Protein AF-A0A8S2FPW3-F1 (afdb_monomer_lite)

Organism: NCBI:txid1234261

Sequence (278 aa):
MVDNDDELQLDDLFEAIKRNKDQEHEAFYVYEQYLDSLRANKSNEEKLKILEQILKLECIEKAKANGLEEDRRKINLKWTTLKECGMLKRKVGHITEAIQCLDKANKIDENGMLYYELGLCHLENGNIFSVKTCFEKTISMCNEIFHWKCLDQLISIYYLLGNFTKSIKYISIGLNRSSMYRVGLLCLNLILRKQPSMKYLIDDTFKDFNGELVVLEDSDVNQFEVDI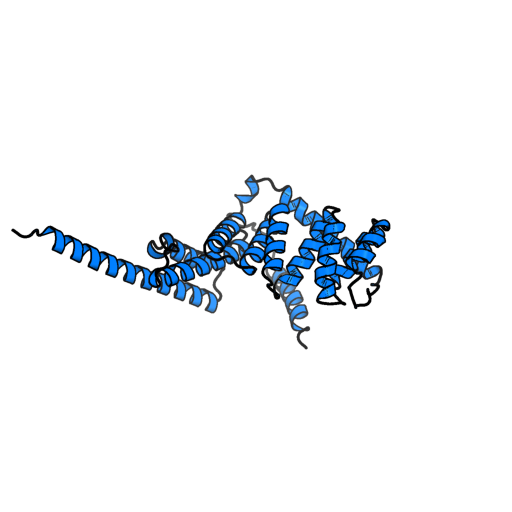EHFKQNIFKLQNLPQEQQAIVSNPPTAISTFQDFGQYILKKMKEYSGLIA

Structure (mmCIF, N/CA/C/O backbone):
data_AF-A0A8S2FPW3-F1
#
_entry.id   AF-A0A8S2FPW3-F1
#
loop_
_atom_site.group_PDB
_atom_site.id
_atom_site.type_symbol
_atom_site.label_atom_id
_atom_site.label_alt_id
_atom_site.label_comp_id
_atom_site.label_asym_id
_atom_site.label_entity_id
_atom_site.label_seq_id
_atom_site.pdbx_PDB_ins_code
_atom_site.Cartn_x
_atom_site.Cartn_y
_atom_site.Cartn_z
_atom_site.occupancy
_atom_site.B_iso_or_equiv
_atom_site.auth_seq_id
_atom_site.auth_comp_id
_atom_site.auth_asym_id
_atom_site.auth_atom_id
_atom_site.pdbx_PDB_model_num
ATOM 1 N N . MET A 1 1 ? -29.815 33.855 47.947 1.00 42.16 1 MET A N 1
ATOM 2 C CA . MET A 1 1 ? -30.090 32.792 46.967 1.00 42.16 1 MET A CA 1
ATOM 3 C C . MET A 1 1 ? -28.978 32.907 45.954 1.00 42.16 1 MET A C 1
ATOM 5 O O . MET A 1 1 ? -29.064 33.752 45.081 1.00 42.16 1 MET A O 1
ATOM 9 N N . VAL A 1 2 ? -27.860 32.247 46.245 1.00 45.03 2 VAL A N 1
ATOM 10 C CA . VAL A 1 2 ? -26.770 32.060 45.286 1.00 45.03 2 VAL A CA 1
ATOM 11 C C . VAL A 1 2 ? -27.092 30.725 44.635 1.00 45.03 2 VAL A C 1
ATOM 13 O O . VAL A 1 2 ? -27.484 29.794 45.340 1.00 45.03 2 VAL A O 1
ATOM 16 N N . ASP A 1 3 ? -27.101 30.730 43.316 1.00 44.34 3 ASP A N 1
ATOM 17 C CA . ASP A 1 3 ? -27.772 29.764 42.464 1.00 44.34 3 ASP A CA 1
ATOM 18 C C . ASP A 1 3 ? -27.270 28.325 42.662 1.00 44.34 3 ASP A C 1
ATOM 20 O O . ASP A 1 3 ? -26.075 28.051 42.641 1.00 44.34 3 ASP A O 1
ATOM 24 N N . ASN A 1 4 ? -28.221 27.397 42.811 1.00 51.03 4 ASN A N 1
ATOM 25 C CA . ASN A 1 4 ? -28.017 25.939 42.807 1.00 51.03 4 ASN A CA 1
ATOM 26 C C . ASN A 1 4 ? -27.572 25.399 41.427 1.00 51.03 4 ASN A C 1
ATOM 28 O O . ASN A 1 4 ? -27.393 24.192 41.271 1.00 51.03 4 ASN A O 1
ATOM 32 N N . ASP A 1 5 ? -27.431 26.266 40.422 1.00 53.41 5 ASP A N 1
ATOM 33 C CA . ASP A 1 5 ? -27.110 25.881 39.045 1.00 53.41 5 ASP A CA 1
ATOM 34 C C . ASP A 1 5 ? -25.623 25.528 38.853 1.00 53.41 5 ASP A C 1
ATOM 36 O O . ASP A 1 5 ? -25.305 24.723 37.978 1.00 53.41 5 ASP A O 1
ATOM 40 N N . ASP A 1 6 ? -24.715 26.052 39.686 1.00 54.81 6 ASP A N 1
ATOM 41 C CA . ASP A 1 6 ? -23.272 25.761 39.586 1.00 54.81 6 ASP A CA 1
ATOM 42 C C . ASP A 1 6 ? -22.898 24.380 40.168 1.00 54.81 6 ASP A C 1
ATOM 44 O O . ASP A 1 6 ? -21.961 23.734 39.697 1.00 54.81 6 ASP A O 1
ATOM 48 N N . GLU A 1 7 ? -23.641 23.890 41.168 1.00 55.34 7 GLU A N 1
ATOM 49 C CA . GLU A 1 7 ? -23.389 22.593 41.823 1.00 55.34 7 GLU A CA 1
ATOM 50 C C . GLU A 1 7 ? -23.883 21.418 40.954 1.00 55.34 7 GLU A C 1
ATOM 52 O O . GLU A 1 7 ? -23.185 20.416 40.799 1.00 55.34 7 GLU A O 1
ATOM 57 N N . LEU A 1 8 ? -25.027 21.594 40.275 1.00 54.72 8 LEU A N 1
ATOM 58 C CA . LEU A 1 8 ? -25.566 20.647 39.287 1.00 54.72 8 LEU A CA 1
ATOM 59 C C . LEU A 1 8 ? -24.639 20.463 38.072 1.00 54.72 8 LEU A C 1
ATOM 61 O O . LEU A 1 8 ? -24.492 19.349 37.572 1.00 54.72 8 LEU A O 1
ATOM 65 N N . GLN A 1 9 ? -23.966 21.526 37.620 1.00 66.69 9 GLN A N 1
ATOM 66 C CA . GLN A 1 9 ? -23.008 21.443 36.509 1.00 66.69 9 GLN A CA 1
ATOM 67 C C . GLN A 1 9 ? -21.717 20.703 36.882 1.00 66.69 9 GLN A C 1
ATOM 69 O O . GLN A 1 9 ? -21.083 20.093 36.016 1.00 66.69 9 GLN A O 1
ATOM 74 N N . LEU A 1 10 ? -21.312 20.748 38.154 1.00 72.25 10 LEU A N 1
ATOM 75 C CA . LEU A 1 10 ? -20.083 20.111 38.619 1.00 72.25 10 LEU A CA 1
ATOM 76 C C . LEU A 1 10 ? -20.248 18.591 38.759 1.00 72.25 10 LEU A C 1
ATOM 78 O O . LEU A 1 10 ? -19.362 17.847 38.336 1.00 72.25 10 LEU A O 1
ATOM 82 N N . ASP A 1 11 ? -21.384 18.127 39.282 1.00 77.81 11 ASP A N 1
ATOM 83 C CA . ASP A 1 11 ? -21.703 16.696 39.385 1.00 77.81 11 ASP A CA 1
ATOM 84 C C . ASP A 1 11 ? -21.839 16.039 38.003 1.00 77.81 11 ASP A C 1
ATOM 86 O O . ASP A 1 11 ? -21.271 14.969 37.759 1.00 77.81 11 ASP A O 1
ATOM 90 N N . ASP A 1 12 ? -22.498 16.721 37.061 1.00 79.00 12 ASP A N 1
ATOM 91 C CA . ASP A 1 12 ? -22.588 16.279 35.667 1.00 79.00 12 ASP A CA 1
ATOM 92 C C . ASP A 1 12 ? -21.202 16.194 35.005 1.00 79.00 12 ASP A C 1
ATOM 94 O O . ASP A 1 12 ? -20.912 15.252 34.256 1.00 79.00 12 ASP A O 1
ATOM 98 N N . LEU A 1 13 ? -20.307 17.142 35.311 1.00 75.88 13 LEU A N 1
ATOM 99 C CA . LEU A 1 13 ? -18.927 17.132 34.828 1.00 75.88 13 LEU A CA 1
ATOM 100 C C . LEU A 1 13 ? -18.113 15.980 35.440 1.00 75.88 13 LEU A C 1
ATOM 102 O O . LEU A 1 13 ? -17.373 15.306 34.718 1.00 75.88 13 LEU A O 1
ATOM 106 N N . PHE A 1 14 ? -18.249 15.717 36.742 1.00 78.00 14 PHE A N 1
ATOM 107 C CA . PHE A 1 14 ? -17.578 14.597 37.408 1.00 78.00 14 PHE A CA 1
ATOM 108 C C . PHE A 1 14 ? -18.028 13.245 36.849 1.00 78.00 14 PHE A C 1
ATOM 110 O O . PHE A 1 14 ? -17.185 12.393 36.544 1.00 78.00 14 PHE A O 1
ATOM 117 N N . GLU A 1 15 ? -19.333 13.057 36.657 1.00 82.00 15 GLU A N 1
ATOM 118 C CA . GLU A 1 15 ? -19.889 11.858 36.030 1.00 82.00 15 GLU A CA 1
ATOM 119 C C . GLU A 1 15 ? -19.413 11.707 34.579 1.00 82.00 15 GLU A C 1
ATOM 121 O O . GLU A 1 15 ? -19.034 10.609 34.164 1.00 82.00 15 GLU A O 1
ATOM 126 N N . ALA A 1 16 ? -19.334 12.798 33.811 1.00 76.50 16 ALA A N 1
ATOM 127 C CA . ALA A 1 16 ? -18.789 12.772 32.454 1.00 76.50 16 ALA A CA 1
ATOM 128 C C . ALA A 1 16 ? -17.303 12.365 32.422 1.00 76.50 16 ALA A C 1
ATOM 130 O O . ALA A 1 16 ? -16.911 11.527 31.605 1.00 76.50 16 ALA A O 1
ATOM 131 N N . ILE A 1 17 ? -16.476 12.900 33.329 1.00 77.12 17 ILE A N 1
ATOM 132 C CA . ILE A 1 17 ? -15.053 12.537 33.448 1.00 77.12 17 ILE A CA 1
ATOM 133 C C . ILE A 1 17 ? -14.901 11.058 33.816 1.00 77.12 17 ILE A C 1
ATOM 135 O O . ILE A 1 17 ? -14.069 10.355 33.236 1.00 77.12 17 ILE A O 1
ATOM 139 N N . LYS A 1 18 ? -15.703 10.571 34.767 1.00 81.06 18 LYS A N 1
ATOM 140 C CA . LYS A 1 18 ? -15.680 9.171 35.199 1.00 81.06 18 LYS A CA 1
ATOM 141 C C . LYS A 1 18 ? -16.080 8.229 34.064 1.00 81.06 18 LYS A C 1
ATOM 143 O O . LYS A 1 18 ? -15.318 7.318 33.751 1.00 81.06 18 LYS A O 1
ATOM 148 N N . ARG A 1 19 ? -17.190 8.512 33.372 1.00 79.12 19 ARG A N 1
ATOM 149 C CA . ARG A 1 19 ? -17.632 7.745 32.193 1.00 79.12 19 ARG A CA 1
ATOM 150 C C . ARG A 1 19 ? -16.564 7.694 31.106 1.00 79.12 19 ARG A C 1
ATOM 152 O O . ARG A 1 19 ? -16.330 6.634 30.537 1.00 79.12 19 ARG A O 1
ATOM 159 N N . ASN A 1 20 ? -15.888 8.811 30.843 1.00 75.94 20 ASN A N 1
ATOM 160 C CA . ASN A 1 20 ? -14.813 8.868 29.853 1.00 75.94 20 ASN A CA 1
ATOM 161 C C . ASN A 1 20 ? -13.639 7.944 30.232 1.00 75.94 20 ASN A C 1
ATOM 163 O O . ASN A 1 20 ? -13.150 7.187 29.395 1.00 75.94 20 ASN A O 1
ATOM 167 N N . LYS A 1 21 ? -13.232 7.940 31.509 1.00 76.44 21 LYS A N 1
ATOM 168 C CA . LYS A 1 21 ? -12.196 7.025 32.014 1.00 76.44 21 LYS A CA 1
ATOM 169 C C . LYS A 1 21 ? -12.626 5.562 31.940 1.00 76.44 21 LYS A C 1
ATOM 171 O O . LYS A 1 21 ? -11.812 4.726 31.558 1.00 76.44 21 LYS A O 1
ATOM 176 N N . ASP A 1 22 ? -13.871 5.245 32.274 1.00 82.19 22 ASP A N 1
ATOM 177 C CA . ASP A 1 22 ? -14.384 3.872 32.203 1.00 82.19 22 ASP A CA 1
ATOM 178 C C . ASP A 1 22 ? -14.397 3.362 30.750 1.00 82.19 22 ASP A C 1
ATOM 180 O O . ASP A 1 22 ? -13.919 2.259 30.475 1.00 82.19 22 ASP A O 1
ATOM 184 N N . GLN A 1 23 ? -14.823 4.203 29.799 1.00 78.75 23 GLN A N 1
ATOM 185 C CA . GLN A 1 23 ? -14.773 3.894 28.365 1.00 78.75 23 GLN A CA 1
ATOM 186 C C . GLN A 1 23 ? -13.336 3.700 27.845 1.00 78.75 23 GLN A C 1
ATOM 188 O O . GLN A 1 23 ? -13.108 2.886 26.950 1.00 78.75 23 GLN A O 1
ATOM 193 N N . GLU A 1 24 ? -12.345 4.425 28.374 1.00 79.56 24 GLU A N 1
ATOM 194 C CA . GLU A 1 24 ? -10.933 4.185 28.038 1.00 79.56 24 GLU A CA 1
ATOM 195 C C . GLU A 1 24 ? -10.455 2.814 28.521 1.00 79.56 24 GLU A C 1
ATOM 197 O O . GLU A 1 24 ? -9.840 2.075 27.751 1.00 79.56 24 GLU A O 1
ATOM 202 N N . HIS A 1 25 ? -10.748 2.455 29.775 1.00 82.75 25 HIS A N 1
ATOM 203 C CA . HIS A 1 25 ? -10.374 1.148 30.323 1.00 82.75 25 HIS A CA 1
ATOM 204 C C . HIS A 1 25 ? -11.019 0.011 29.528 1.00 82.75 25 HIS A C 1
ATOM 206 O O . HIS A 1 25 ? -10.351 -0.982 29.236 1.00 82.75 25 HIS A O 1
ATOM 212 N N . GLU A 1 26 ? -12.279 0.175 29.122 1.00 87.38 26 GLU A N 1
ATOM 213 C CA . GLU A 1 26 ? -12.962 -0.768 28.239 1.00 87.38 26 GLU A CA 1
ATOM 214 C C . GLU A 1 26 ? -12.234 -0.909 26.894 1.00 87.38 26 GLU A C 1
ATOM 216 O O . GLU A 1 26 ? -11.943 -2.028 26.469 1.00 87.38 26 GLU A O 1
ATOM 221 N N . ALA A 1 27 ? -11.862 0.201 26.248 1.00 84.31 27 ALA A N 1
ATOM 222 C CA . ALA A 1 27 ? -11.156 0.167 24.968 1.00 84.31 27 ALA A CA 1
ATOM 223 C C . ALA A 1 27 ? -9.813 -0.573 25.052 1.00 84.31 27 ALA A C 1
ATOM 225 O O . ALA A 1 27 ? -9.509 -1.403 24.190 1.00 84.31 27 ALA A O 1
ATOM 226 N N . PHE A 1 28 ? -9.026 -0.321 26.102 1.00 84.38 28 PHE A N 1
ATOM 227 C CA . PHE A 1 28 ? -7.770 -1.038 26.327 1.00 84.38 28 PHE A CA 1
ATOM 228 C C . PHE A 1 28 ? -7.996 -2.517 26.642 1.00 84.38 28 PHE A C 1
ATOM 230 O O . PHE A 1 28 ? -7.268 -3.363 26.128 1.00 84.38 28 PHE A O 1
ATOM 237 N N . TYR A 1 29 ? -9.022 -2.848 27.425 1.00 86.12 29 TYR A N 1
ATOM 238 C CA . TYR A 1 29 ? -9.354 -4.235 27.734 1.00 86.12 29 TYR A CA 1
ATOM 239 C C . TYR A 1 29 ? -9.735 -5.032 26.478 1.00 86.12 29 TYR A C 1
ATOM 241 O O . TYR A 1 29 ? -9.228 -6.133 26.266 1.00 86.12 29 TYR A O 1
ATOM 249 N N . VAL A 1 30 ? -10.570 -4.467 25.600 1.00 88.44 30 VAL A N 1
ATOM 250 C CA . VAL A 1 30 ? -10.922 -5.104 24.318 1.00 88.44 30 VAL A CA 1
ATOM 251 C C . VAL A 1 30 ? -9.694 -5.202 23.400 1.00 88.44 30 VAL A C 1
ATOM 253 O O . VAL A 1 30 ? -9.523 -6.201 22.700 1.00 88.44 30 VAL A O 1
ATOM 256 N N . TYR A 1 31 ? -8.784 -4.224 23.432 1.00 85.81 31 TYR A N 1
ATOM 257 C CA . TYR A 1 31 ? -7.521 -4.315 22.695 1.00 85.81 31 TYR A CA 1
ATOM 258 C C . TYR A 1 31 ? -6.598 -5.429 23.217 1.00 85.81 31 TYR A C 1
ATOM 260 O O . TYR A 1 31 ? -6.005 -6.151 22.417 1.00 85.81 31 TYR A O 1
ATOM 268 N N . GLU A 1 32 ? -6.520 -5.653 24.529 1.00 86.88 32 GLU A N 1
ATOM 269 C CA . GLU A 1 32 ? -5.789 -6.802 25.085 1.00 86.88 32 GLU A CA 1
ATOM 270 C C . GLU A 1 32 ? -6.386 -8.137 24.614 1.00 86.88 32 GLU A C 1
ATOM 272 O O . GLU A 1 32 ? -5.642 -9.039 24.228 1.00 86.88 32 GLU A O 1
ATOM 277 N N . GLN A 1 33 ? -7.717 -8.244 24.506 1.00 90.44 33 GLN A N 1
ATOM 278 C CA . GLN A 1 33 ? -8.350 -9.425 23.899 1.00 90.44 33 GLN A CA 1
ATOM 279 C C . GLN A 1 33 ? -7.936 -9.621 22.433 1.00 90.44 33 GLN A C 1
ATOM 281 O O . GLN A 1 33 ? -7.775 -10.759 21.977 1.00 90.44 33 GLN A O 1
ATOM 286 N N . TYR A 1 34 ? -7.737 -8.532 21.682 1.00 91.25 34 TYR A N 1
ATOM 287 C CA . TYR A 1 34 ? -7.182 -8.607 20.332 1.00 91.25 34 TYR A CA 1
ATOM 288 C C . TYR A 1 34 ? -5.747 -9.152 20.360 1.00 91.25 34 TYR A C 1
ATOM 290 O O . TYR A 1 34 ? -5.438 -10.074 19.603 1.00 91.25 34 TYR A O 1
ATOM 298 N N . LEU A 1 35 ? -4.887 -8.680 21.265 1.00 88.12 35 LEU A N 1
ATOM 299 C CA . LEU A 1 35 ? -3.526 -9.211 21.406 1.00 88.12 35 LEU A CA 1
ATOM 300 C C . LEU A 1 35 ? -3.518 -10.698 21.787 1.00 88.12 35 LEU A C 1
ATOM 302 O O . LEU A 1 35 ? -2.756 -11.479 21.213 1.00 88.12 35 LEU A O 1
ATOM 306 N N . ASP A 1 36 ? -4.408 -11.127 22.678 1.00 91.19 36 ASP A N 1
ATOM 307 C CA . ASP A 1 36 ? -4.583 -12.542 23.013 1.00 91.19 36 ASP A CA 1
ATOM 308 C C . ASP A 1 36 ? -5.051 -13.366 21.814 1.00 91.19 36 ASP A C 1
ATOM 310 O O . ASP A 1 36 ? -4.579 -14.484 21.599 1.00 91.19 36 ASP A O 1
ATOM 314 N N . SER A 1 37 ? -5.921 -12.809 20.969 1.00 92.00 37 SER A N 1
ATOM 315 C CA . SER A 1 37 ? -6.343 -13.469 19.731 1.00 92.00 37 SER A CA 1
ATOM 316 C C . SER A 1 37 ? -5.198 -13.639 18.720 1.00 92.00 37 SER A C 1
ATOM 318 O O . SER A 1 37 ? -5.184 -14.621 17.971 1.00 92.00 37 SER A O 1
ATOM 320 N N . LEU A 1 38 ? -4.210 -12.731 18.716 1.00 88.06 38 LEU A N 1
ATOM 321 C CA . LEU A 1 38 ? -2.975 -12.882 17.941 1.00 88.06 38 LEU A CA 1
ATOM 322 C C . LEU A 1 38 ? -2.115 -14.018 18.502 1.00 88.06 38 LEU A C 1
ATOM 324 O O . LEU A 1 38 ? -1.705 -14.890 17.737 1.00 88.06 38 LEU A O 1
ATOM 328 N N . ARG A 1 39 ? -1.898 -14.047 19.826 1.00 93.31 39 ARG A N 1
ATOM 329 C CA . ARG A 1 39 ? -1.106 -15.083 20.522 1.00 93.31 39 ARG A CA 1
ATOM 330 C C . ARG A 1 39 ? -1.706 -16.478 20.351 1.00 93.31 39 ARG A C 1
ATOM 332 O O . ARG A 1 39 ? -0.983 -17.434 20.101 1.00 93.31 39 ARG A O 1
ATOM 339 N N . ALA A 1 40 ? -3.030 -16.578 20.427 1.00 93.50 40 ALA A N 1
ATOM 340 C CA . ALA A 1 40 ? -3.777 -17.814 20.216 1.00 93.50 40 ALA A CA 1
ATOM 341 C C . ALA A 1 40 ? -3.929 -18.193 18.729 1.00 93.50 40 ALA A C 1
ATOM 343 O O . ALA A 1 40 ? -4.575 -19.190 18.419 1.00 93.50 40 ALA A O 1
ATOM 344 N N . ASN A 1 41 ? -3.370 -17.394 17.811 1.00 92.31 41 ASN A N 1
ATOM 345 C CA . ASN A 1 41 ? -3.469 -17.572 16.366 1.00 92.31 41 ASN A CA 1
ATOM 346 C C . ASN A 1 41 ? -4.913 -17.800 15.870 1.00 92.31 41 ASN A C 1
ATOM 348 O O . ASN A 1 41 ? -5.166 -18.661 15.028 1.00 92.31 41 ASN A O 1
ATOM 352 N N . LYS A 1 42 ? -5.866 -17.020 16.398 1.00 94.00 42 LYS A N 1
ATOM 353 C CA . LYS A 1 42 ? -7.275 -17.083 15.981 1.00 94.00 42 LYS A CA 1
ATOM 354 C C . LYS A 1 42 ? -7.455 -16.716 14.506 1.00 94.00 42 LYS A C 1
ATOM 356 O O . LYS A 1 42 ? -6.562 -16.121 13.888 1.00 94.00 42 LYS A O 1
ATOM 361 N N . SER A 1 43 ? -8.623 -17.035 13.954 1.00 95.69 43 SER A N 1
ATOM 362 C CA . SER A 1 43 ? -8.972 -16.667 12.577 1.00 95.69 43 SER A CA 1
ATOM 363 C C . SER A 1 43 ? -8.940 -15.144 12.363 1.00 95.69 43 SER A C 1
ATOM 365 O O . SER A 1 43 ? -9.071 -14.359 13.310 1.00 95.69 43 SER A O 1
ATOM 367 N N . ASN A 1 44 ? -8.741 -14.706 11.115 1.00 93.00 44 ASN A N 1
ATOM 368 C CA . ASN A 1 44 ? -8.723 -13.276 10.788 1.00 93.00 44 ASN A CA 1
ATOM 369 C C . ASN A 1 44 ? -10.097 -12.636 11.033 1.00 93.00 44 ASN A C 1
ATOM 371 O O . ASN A 1 44 ? -10.170 -11.485 11.449 1.00 93.00 44 ASN A O 1
ATOM 375 N N . GLU A 1 45 ? -11.171 -13.395 10.839 1.00 94.25 45 GLU A N 1
ATOM 376 C CA . GLU A 1 45 ? -12.554 -12.987 11.055 1.00 94.25 45 GLU A CA 1
ATOM 377 C C . GLU A 1 45 ? -12.842 -12.733 12.541 1.00 94.25 45 GLU A C 1
ATOM 379 O O . GLU A 1 45 ? -13.480 -11.741 12.890 1.00 94.25 45 GLU A O 1
ATOM 384 N N . GLU A 1 46 ? -12.353 -13.592 13.440 1.00 94.19 46 GLU A N 1
ATOM 385 C CA . GLU A 1 46 ? -12.482 -13.374 14.888 1.00 94.19 46 GLU A CA 1
ATOM 386 C C . GLU A 1 46 ? -11.695 -12.148 15.349 1.00 94.19 46 GLU A C 1
ATOM 388 O O . GLU A 1 46 ? -12.222 -11.323 16.093 1.00 94.19 46 GLU A O 1
ATOM 393 N N . LYS A 1 47 ? -10.453 -12.001 14.875 1.00 95.38 47 LYS A N 1
ATOM 394 C CA . LYS A 1 47 ? -9.616 -10.821 15.140 1.00 95.38 47 LYS A CA 1
ATOM 395 C C . LYS A 1 47 ? -10.308 -9.538 14.682 1.00 95.38 47 LYS A C 1
ATOM 397 O O . LYS A 1 47 ? -10.340 -8.552 15.416 1.00 95.38 47 LYS A O 1
ATOM 402 N N . LEU A 1 48 ? -10.903 -9.571 13.489 1.00 96.50 48 LEU A N 1
ATOM 403 C CA . LEU A 1 48 ? -11.606 -8.437 12.904 1.00 96.50 48 LEU A CA 1
ATOM 404 C C . LEU A 1 48 ? -12.813 -8.011 13.746 1.00 96.50 48 LEU A C 1
ATOM 406 O O . LEU A 1 48 ? -12.978 -6.819 13.993 1.00 96.50 48 LEU A O 1
ATOM 410 N N . LYS A 1 49 ? -13.605 -8.964 14.256 1.00 96.38 49 LYS A N 1
ATOM 411 C CA . LYS A 1 49 ? -14.744 -8.666 15.144 1.00 96.38 49 LYS A CA 1
ATOM 412 C C . LYS A 1 49 ? -14.320 -7.889 16.392 1.00 96.38 49 LYS A C 1
ATOM 414 O O . LYS A 1 49 ? -15.013 -6.951 16.779 1.00 96.38 49 LYS A O 1
ATOM 419 N N . ILE A 1 50 ? -13.184 -8.251 16.995 1.00 95.75 50 ILE A N 1
ATOM 420 C CA . ILE A 1 50 ? -12.658 -7.560 18.182 1.00 95.75 50 ILE A CA 1
ATOM 421 C C . ILE A 1 50 ? -12.243 -6.126 17.821 1.00 95.75 50 ILE A C 1
ATOM 423 O O . ILE A 1 50 ? -12.634 -5.180 18.498 1.00 95.75 50 ILE A O 1
ATOM 427 N N . LEU A 1 51 ? -11.513 -5.931 16.717 1.00 95.62 51 LEU A N 1
ATOM 428 C CA . LEU A 1 51 ? -11.112 -4.588 16.273 1.00 95.62 51 LEU A CA 1
ATOM 429 C C . LEU A 1 51 ? -12.317 -3.700 15.926 1.00 95.62 51 LEU A C 1
ATOM 431 O O . LEU A 1 51 ? -12.337 -2.517 16.259 1.00 95.62 51 LEU A O 1
ATOM 435 N N . GLU A 1 52 ? -13.343 -4.256 15.282 1.00 95.62 52 GLU A N 1
ATOM 436 C CA . GLU A 1 52 ? -14.579 -3.530 14.975 1.00 95.62 52 GLU A CA 1
ATOM 437 C C . GLU A 1 52 ? -15.358 -3.137 16.235 1.00 95.62 52 GLU A C 1
ATOM 439 O O . GLU A 1 52 ? -16.008 -2.092 16.235 1.00 95.62 52 GLU A O 1
ATOM 444 N N . GLN A 1 53 ? -15.279 -3.927 17.311 1.00 95.62 53 GLN A N 1
ATOM 445 C CA . GLN A 1 53 ? -15.831 -3.547 18.611 1.00 95.62 53 GLN A CA 1
ATOM 446 C C . GLN A 1 53 ? -15.110 -2.318 19.175 1.00 95.62 53 GLN A C 1
ATOM 448 O O . GLN A 1 53 ? -15.779 -1.371 19.579 1.00 95.62 53 GLN A O 1
ATOM 453 N N . ILE A 1 54 ? -13.773 -2.283 19.126 1.00 92.69 54 ILE A N 1
ATOM 454 C CA . ILE A 1 54 ? -12.982 -1.129 19.593 1.00 92.69 54 ILE A CA 1
ATOM 455 C C . ILE A 1 54 ? -13.371 0.144 18.830 1.00 92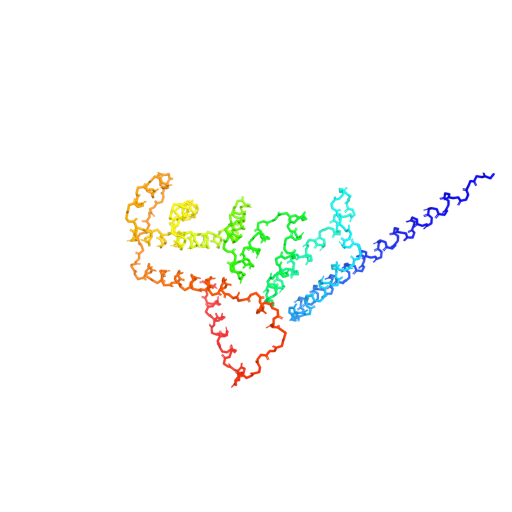.69 54 ILE A C 1
ATOM 457 O O . ILE A 1 54 ? -13.566 1.193 19.436 1.00 92.69 54 ILE A O 1
ATOM 461 N N . LEU A 1 55 ? -13.531 0.063 17.503 1.00 93.38 55 LEU A N 1
ATOM 462 C CA . LEU A 1 55 ? -13.896 1.222 16.673 1.00 93.38 55 LEU A CA 1
ATOM 463 C C . LEU A 1 55 ? -15.314 1.754 16.926 1.00 93.38 55 LEU A C 1
ATOM 465 O O . LEU A 1 55 ? -15.585 2.899 16.567 1.00 93.38 55 LEU A O 1
ATOM 469 N N . LYS A 1 56 ? -16.204 0.940 17.506 1.00 93.44 56 LYS A N 1
ATOM 470 C CA . LYS A 1 56 ? -17.578 1.325 17.869 1.00 93.44 56 LYS A CA 1
ATOM 471 C C . LYS A 1 56 ? -17.680 1.960 19.255 1.00 93.44 56 LYS A C 1
ATOM 473 O O . LYS A 1 56 ? -18.736 2.492 19.583 1.00 93.44 56 LYS A O 1
ATOM 478 N N . LEU A 1 57 ? -16.627 1.897 20.073 1.00 90.25 57 LEU A N 1
ATOM 479 C CA . LEU A 1 57 ? -16.621 2.559 21.373 1.00 90.25 57 LEU A CA 1
ATOM 480 C C . LEU A 1 57 ? -16.675 4.073 21.173 1.00 90.25 57 LEU A C 1
ATOM 482 O O . LEU A 1 57 ? -15.874 4.645 20.433 1.00 90.25 57 LEU A O 1
ATOM 486 N N . GLU A 1 58 ? -17.610 4.724 21.859 1.00 89.06 58 GLU A N 1
ATOM 487 C CA . GLU A 1 58 ? -17.902 6.151 21.699 1.00 89.06 58 GLU A CA 1
ATOM 488 C C . GLU A 1 58 ? -16.657 7.030 21.908 1.00 89.06 58 GLU A C 1
ATOM 490 O O . GLU A 1 58 ? -16.409 7.956 21.130 1.00 89.06 58 GLU A O 1
ATOM 495 N N . CYS A 1 59 ? -15.832 6.703 22.910 1.00 86.25 59 CYS A N 1
ATOM 496 C CA . CYS A 1 59 ? -14.582 7.407 23.198 1.00 86.25 59 CYS A CA 1
ATOM 497 C C . CYS A 1 59 ? -13.583 7.340 22.027 1.00 86.25 59 CYS A C 1
ATOM 499 O O . CYS A 1 59 ? -12.879 8.314 21.761 1.00 86.25 59 CYS A O 1
ATOM 501 N N . ILE A 1 60 ? -13.552 6.229 21.283 1.00 89.62 60 ILE A N 1
ATOM 502 C CA . ILE A 1 60 ? -12.683 6.019 20.118 1.00 89.62 60 ILE A CA 1
ATOM 503 C C . ILE A 1 60 ? -13.290 6.666 18.872 1.00 89.62 60 ILE A C 1
ATOM 505 O O . ILE A 1 60 ? -12.590 7.337 18.104 1.00 89.62 60 ILE A O 1
ATOM 509 N N . GLU A 1 61 ? -14.598 6.529 18.665 1.00 87.94 61 GLU A N 1
ATOM 510 C CA . GLU A 1 61 ? -15.296 7.139 17.535 1.00 87.94 61 GLU A CA 1
ATOM 511 C C . GLU A 1 61 ? -15.153 8.667 17.555 1.00 87.94 61 GLU A C 1
ATOM 513 O O . GLU A 1 61 ? -14.782 9.271 16.540 1.00 87.94 61 GLU A O 1
ATOM 518 N N . LYS A 1 62 ? -15.355 9.285 18.725 1.00 85.50 62 LYS A N 1
ATOM 519 C CA . LYS A 1 62 ? -15.296 10.741 18.909 1.00 85.50 62 LYS A CA 1
ATOM 520 C C . LYS A 1 62 ? -13.879 11.302 19.019 1.00 85.50 62 LYS A C 1
ATOM 522 O O . LYS A 1 62 ? -13.719 12.511 18.857 1.00 85.50 62 LYS A O 1
ATOM 527 N N . ALA A 1 63 ? -12.865 10.459 19.224 1.00 83.62 63 ALA A N 1
ATOM 528 C CA . ALA A 1 63 ? -11.475 10.898 19.305 1.00 83.62 63 ALA A CA 1
ATOM 529 C C . ALA A 1 63 ? -11.052 11.656 18.033 1.00 83.62 63 ALA A C 1
ATOM 531 O O . ALA A 1 63 ? -11.152 11.134 16.910 1.00 83.62 63 ALA A O 1
ATOM 532 N N . LYS A 1 64 ? -10.582 12.892 18.228 1.00 78.88 64 LYS A N 1
ATOM 533 C CA . LYS A 1 64 ? -10.127 13.831 17.193 1.00 78.88 64 LYS A CA 1
ATOM 534 C C . LYS A 1 64 ? -8.876 14.548 17.672 1.00 78.88 64 LYS A C 1
ATOM 536 O O . LYS A 1 64 ? -8.753 14.837 18.856 1.00 78.88 64 LYS A O 1
ATOM 541 N N . ALA A 1 65 ? -7.996 14.901 16.740 1.00 67.44 65 ALA A N 1
ATOM 542 C CA . ALA A 1 65 ? -6.836 15.730 17.041 1.00 67.44 65 ALA A CA 1
ATOM 543 C C . ALA A 1 65 ? -7.286 17.129 17.499 1.00 67.44 65 ALA A C 1
ATOM 545 O O . ALA A 1 65 ? -7.701 17.951 16.688 1.00 67.44 65 ALA A O 1
ATOM 546 N N . ASN A 1 66 ? -7.231 17.382 18.804 1.00 66.44 66 ASN A N 1
ATOM 547 C CA . ASN A 1 66 ? -7.545 18.672 19.432 1.00 66.44 66 ASN A CA 1
ATOM 548 C C . ASN A 1 66 ? -6.374 19.223 20.274 1.00 66.44 66 ASN A C 1
ATOM 550 O O . ASN A 1 66 ? -6.517 20.242 20.942 1.00 66.44 66 ASN A O 1
ATOM 554 N N . GLY A 1 67 ? -5.211 18.563 20.235 1.00 56.94 67 GLY A N 1
ATOM 555 C CA . GLY A 1 67 ? -3.987 18.984 20.921 1.00 56.94 67 GLY A CA 1
ATOM 556 C C . GLY A 1 67 ? -3.841 18.506 22.372 1.00 56.94 67 GLY A C 1
ATOM 557 O O . GLY A 1 67 ? -2.736 18.613 22.910 1.00 56.94 67 GLY A O 1
ATOM 558 N N . LEU A 1 68 ? -4.884 17.931 22.984 1.00 61.50 68 LEU A N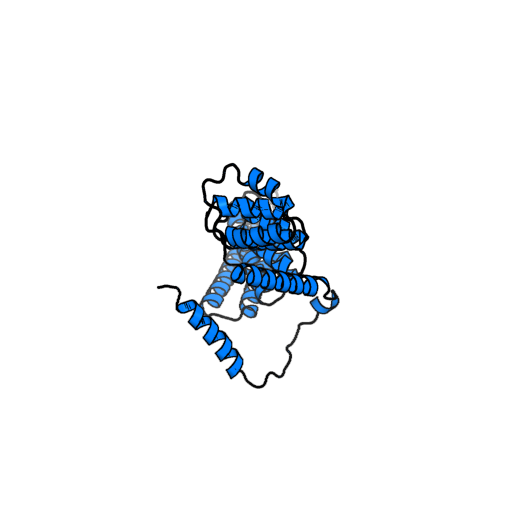 1
ATOM 559 C CA . LEU A 1 68 ? -4.860 17.424 24.363 1.00 61.50 68 LEU A CA 1
ATOM 560 C C . LEU A 1 68 ? -4.198 16.037 24.449 1.00 61.50 68 LEU A C 1
ATOM 562 O O . LEU A 1 68 ? -4.407 15.183 23.591 1.00 61.50 68 LEU A O 1
ATOM 566 N N . GLU A 1 69 ? -3.393 15.800 25.491 1.00 60.22 69 GLU A N 1
ATOM 567 C CA . GLU A 1 69 ? -2.628 14.550 25.672 1.00 60.22 69 GLU A CA 1
ATOM 568 C C . GLU A 1 69 ? -3.532 13.324 25.905 1.00 60.22 69 GLU A C 1
ATOM 570 O O . GLU A 1 69 ? -3.242 12.234 25.412 1.00 60.22 69 GLU A O 1
ATOM 575 N N . GLU A 1 70 ? -4.654 13.498 26.610 1.00 60.03 70 GLU A N 1
ATOM 576 C CA . GLU A 1 70 ? -5.643 12.433 26.847 1.00 60.03 70 GLU A CA 1
ATOM 577 C C . GLU A 1 70 ? -6.253 11.932 25.531 1.00 60.03 70 GLU A C 1
ATOM 579 O O . GLU A 1 70 ? -6.389 10.727 25.304 1.00 60.03 70 GLU A O 1
ATOM 584 N N . ASP A 1 71 ? -6.508 12.847 24.597 1.00 73.44 71 ASP A N 1
ATOM 585 C CA . ASP A 1 71 ? -7.012 12.500 23.275 1.00 73.44 71 ASP A CA 1
ATOM 586 C C . ASP A 1 71 ? -5.949 11.823 22.407 1.00 73.44 71 ASP A C 1
ATOM 588 O O . ASP A 1 71 ? -6.294 10.975 21.583 1.00 73.44 71 ASP A O 1
ATOM 592 N N . ARG A 1 72 ? -4.649 12.068 22.637 1.00 77.25 72 ARG A N 1
ATOM 593 C CA . ARG A 1 72 ? -3.577 11.378 21.893 1.00 77.25 72 ARG A CA 1
ATOM 594 C C . ARG A 1 72 ? -3.608 9.870 22.091 1.00 77.25 72 ARG A C 1
ATOM 596 O O . ARG A 1 72 ? -3.423 9.141 21.122 1.00 77.25 72 ARG A O 1
ATOM 603 N N . ARG A 1 73 ? -3.878 9.372 23.304 1.00 81.56 73 ARG A N 1
ATOM 604 C CA . ARG A 1 73 ? -3.951 7.917 23.551 1.00 81.56 73 ARG A CA 1
ATOM 605 C C . ARG A 1 73 ? -5.093 7.274 22.769 1.00 81.56 73 ARG A C 1
ATOM 607 O O . ARG A 1 73 ? -4.883 6.255 22.112 1.00 81.56 73 ARG A O 1
ATOM 614 N N . LYS A 1 74 ? -6.272 7.902 22.779 1.00 84.69 74 LYS A N 1
ATOM 615 C CA . LYS A 1 74 ? -7.447 7.443 22.021 1.00 84.69 74 LYS A CA 1
ATOM 616 C C . LYS A 1 74 ? -7.209 7.505 20.520 1.00 84.69 74 LYS A C 1
ATOM 618 O O . LYS A 1 74 ? -7.543 6.562 19.812 1.00 84.69 74 LYS A O 1
ATOM 623 N N . ILE A 1 75 ? -6.596 8.583 20.034 1.00 86.88 75 ILE A N 1
ATOM 624 C CA . ILE A 1 75 ? -6.237 8.750 18.621 1.00 86.88 75 ILE A CA 1
ATOM 625 C C . ILE A 1 75 ? -5.226 7.682 18.191 1.00 86.88 75 ILE A C 1
ATOM 627 O O . ILE A 1 75 ? -5.412 7.068 17.144 1.00 86.88 75 ILE A O 1
ATOM 631 N N . ASN A 1 76 ? -4.207 7.401 19.007 1.00 87.62 76 ASN A N 1
ATOM 632 C CA . ASN A 1 76 ? -3.210 6.368 18.720 1.00 87.62 76 ASN A CA 1
ATOM 633 C C . ASN A 1 76 ? -3.835 4.969 18.691 1.00 87.62 76 ASN A C 1
ATOM 635 O O . ASN A 1 76 ? -3.544 4.177 17.789 1.00 87.62 76 ASN A O 1
ATOM 639 N N . LEU A 1 77 ? -4.729 4.667 19.640 1.00 89.38 77 LEU A N 1
ATOM 640 C CA . LEU A 1 77 ? -5.469 3.406 19.647 1.00 89.38 77 LEU A CA 1
ATOM 641 C C . LEU A 1 77 ? -6.395 3.306 18.428 1.00 89.38 77 LEU A C 1
ATOM 643 O O . LEU A 1 77 ? -6.410 2.275 17.758 1.00 89.38 77 LEU A O 1
ATOM 647 N N . LYS A 1 78 ? -7.101 4.387 18.076 1.00 92.88 78 LYS A N 1
ATOM 648 C CA . LYS A 1 78 ? -7.944 4.476 16.876 1.00 92.88 78 LYS A CA 1
ATOM 649 C C . LYS A 1 78 ? -7.142 4.236 15.603 1.00 92.88 78 LYS A C 1
ATOM 651 O O . LYS A 1 78 ? -7.546 3.416 14.785 1.00 92.88 78 LYS A O 1
ATOM 656 N N . TRP A 1 79 ? -6.006 4.915 15.445 1.00 93.50 79 TRP A N 1
ATOM 657 C CA . TRP A 1 79 ? -5.111 4.754 14.299 1.00 93.50 79 TRP A CA 1
ATOM 658 C C . TRP A 1 79 ? -4.622 3.311 14.183 1.00 93.50 79 TRP A C 1
ATOM 660 O O . TRP A 1 79 ? -4.766 2.692 13.130 1.00 93.50 79 TRP A O 1
ATOM 670 N N . THR A 1 80 ? -4.128 2.744 15.289 1.00 92.19 80 THR A N 1
ATOM 671 C CA . THR A 1 80 ? -3.627 1.363 15.329 1.00 92.19 80 THR A CA 1
ATOM 672 C C . THR A 1 80 ? -4.733 0.382 14.959 1.00 92.19 80 THR A C 1
ATOM 674 O O . THR A 1 80 ? -4.540 -0.464 14.091 1.00 92.19 80 THR A O 1
ATOM 677 N N . THR A 1 81 ? -5.919 0.546 15.542 1.00 93.56 81 THR A N 1
ATOM 678 C CA . THR A 1 81 ? -7.083 -0.308 15.282 1.00 93.56 81 THR A CA 1
ATOM 679 C C . THR A 1 81 ? -7.541 -0.206 13.826 1.00 93.56 81 THR A C 1
ATOM 681 O O . THR A 1 81 ? -7.784 -1.230 13.195 1.00 93.56 81 THR A O 1
ATOM 684 N N . LEU A 1 82 ? -7.614 1.002 13.253 1.00 96.69 82 LEU A N 1
ATOM 685 C CA . LEU A 1 82 ? -7.971 1.213 11.844 1.00 96.69 82 LEU A CA 1
ATOM 686 C C . LEU A 1 82 ? -6.964 0.565 10.893 1.00 96.69 82 LEU A C 1
ATOM 688 O O . LEU A 1 82 ? -7.370 -0.099 9.939 1.00 96.69 82 LEU A O 1
ATOM 692 N N . LYS A 1 83 ? -5.667 0.726 11.166 1.00 96.44 83 LYS A N 1
ATOM 693 C CA . LYS A 1 83 ? -4.585 0.113 10.392 1.00 96.44 83 LYS A CA 1
ATOM 694 C C . LYS A 1 83 ? -4.691 -1.415 10.404 1.00 96.44 83 LYS A C 1
ATOM 696 O O . LYS A 1 83 ? -4.754 -2.026 9.340 1.00 96.44 83 LYS A O 1
ATOM 701 N N . GLU A 1 84 ? -4.759 -2.029 11.587 1.00 95.19 84 GLU A N 1
ATOM 702 C CA . GLU A 1 84 ? -4.865 -3.491 11.724 1.00 95.19 84 GLU A CA 1
ATOM 703 C C . GLU A 1 84 ? -6.162 -4.027 11.093 1.00 95.19 84 GLU A C 1
ATOM 705 O O . GLU A 1 84 ? -6.148 -5.036 10.387 1.00 95.19 84 GLU A O 1
ATOM 710 N N . CYS A 1 85 ? -7.276 -3.310 11.271 1.00 97.19 85 CYS A N 1
ATOM 711 C CA . CYS A 1 85 ? -8.567 -3.644 10.674 1.00 97.19 85 CYS A CA 1
ATOM 712 C C . CYS A 1 85 ? -8.495 -3.614 9.141 1.00 97.19 85 CYS A C 1
ATOM 714 O O . CYS A 1 85 ? -8.920 -4.566 8.489 1.00 97.19 85 CYS A O 1
ATOM 716 N N . GLY A 1 86 ? -7.883 -2.578 8.559 1.00 96.94 86 GLY A N 1
ATOM 717 C CA . GLY A 1 86 ? -7.669 -2.480 7.117 1.00 96.94 86 GLY A CA 1
ATOM 718 C C . GLY A 1 86 ? -6.818 -3.626 6.566 1.00 96.94 86 GLY A C 1
ATOM 719 O O . GLY A 1 86 ? -7.205 -4.278 5.597 1.00 96.94 86 GLY A O 1
ATOM 720 N N . MET A 1 87 ? -5.701 -3.941 7.226 1.00 94.12 87 MET A N 1
ATOM 721 C CA . MET A 1 87 ? -4.825 -5.049 6.826 1.00 94.12 87 MET A CA 1
ATOM 722 C C . MET A 1 87 ? -5.522 -6.416 6.921 1.00 94.12 87 MET A C 1
ATOM 724 O O . MET A 1 87 ? -5.349 -7.257 6.037 1.00 94.12 87 MET A O 1
ATOM 728 N N . LEU A 1 88 ? -6.320 -6.660 7.968 1.00 95.38 88 LEU A N 1
ATOM 729 C CA . LEU A 1 88 ? -7.089 -7.901 8.105 1.00 95.38 88 LEU A CA 1
ATOM 730 C C . LEU A 1 88 ? -8.221 -7.993 7.081 1.00 95.38 88 LEU A C 1
ATOM 732 O O . LEU A 1 88 ? -8.362 -9.043 6.458 1.00 95.38 88 LEU A O 1
ATOM 736 N N . LYS A 1 89 ? -8.969 -6.906 6.848 1.00 96.62 89 LYS A N 1
ATOM 737 C CA . LYS A 1 89 ? -10.021 -6.839 5.818 1.00 96.62 89 LYS A CA 1
ATOM 738 C C . LYS A 1 89 ? -9.471 -7.165 4.435 1.00 96.62 89 LYS A C 1
ATOM 740 O O . LYS A 1 89 ? -10.065 -7.969 3.724 1.00 96.62 89 LYS A O 1
ATOM 745 N N . ARG A 1 90 ? -8.293 -6.639 4.087 1.00 94.12 90 ARG A N 1
ATOM 746 C CA . ARG A 1 90 ? -7.602 -6.997 2.842 1.00 94.12 90 ARG A CA 1
ATOM 747 C C . ARG A 1 90 ? -7.301 -8.499 2.778 1.00 94.12 90 ARG A C 1
ATOM 749 O O . ARG A 1 90 ? -7.626 -9.143 1.788 1.00 94.12 90 ARG A O 1
ATOM 756 N N . LYS A 1 91 ? -6.745 -9.080 3.852 1.00 90.69 91 LYS A N 1
ATOM 757 C CA . LYS A 1 91 ? -6.418 -10.520 3.923 1.00 90.69 91 LYS A CA 1
ATOM 758 C C . LYS A 1 91 ? -7.633 -11.437 3.763 1.00 90.69 91 LYS A C 1
ATOM 760 O O . LYS A 1 91 ? -7.473 -12.524 3.220 1.00 90.69 91 LYS A O 1
ATOM 765 N N . VAL A 1 92 ? -8.811 -11.027 4.236 1.00 91.81 92 VAL A N 1
ATOM 766 C CA . VAL A 1 92 ? -10.067 -11.787 4.066 1.00 91.81 92 VAL A CA 1
ATOM 767 C C . VAL A 1 92 ? -10.818 -11.428 2.774 1.00 91.81 92 VAL A C 1
ATOM 769 O O . VAL A 1 92 ? -11.892 -11.960 2.525 1.00 91.81 92 VAL A O 1
ATOM 772 N N . GLY A 1 93 ? -10.265 -10.546 1.932 1.00 88.81 93 GLY A N 1
ATOM 773 C CA . GLY A 1 93 ? -10.821 -10.189 0.620 1.00 88.81 93 GLY A CA 1
ATOM 774 C C . GLY A 1 93 ? -11.819 -9.026 0.616 1.00 88.81 93 GLY A C 1
ATOM 775 O O . GLY A 1 93 ? -12.370 -8.697 -0.431 1.00 88.81 93 GLY A O 1
ATOM 776 N N . HIS A 1 94 ? -12.037 -8.350 1.745 1.00 93.44 94 HIS A N 1
ATOM 777 C CA . HIS A 1 94 ? -12.925 -7.188 1.856 1.00 93.44 94 HIS A CA 1
ATOM 778 C C . HIS A 1 94 ? -12.198 -5.902 1.420 1.00 93.44 94 HIS A C 1
ATOM 780 O O . HIS A 1 94 ? -11.946 -4.998 2.222 1.00 93.44 94 HIS A O 1
ATOM 786 N N . ILE A 1 95 ? -11.814 -5.826 0.142 1.00 90.00 95 ILE A N 1
ATOM 787 C CA . ILE A 1 95 ? -10.884 -4.804 -0.370 1.00 90.00 95 ILE A CA 1
ATOM 788 C C . ILE A 1 95 ? -11.427 -3.376 -0.218 1.00 90.00 95 ILE A C 1
ATOM 790 O O . ILE A 1 95 ? -10.707 -2.483 0.227 1.00 90.00 95 ILE A O 1
ATOM 794 N N . THR A 1 96 ? -12.702 -3.139 -0.532 1.00 92.12 96 THR A N 1
ATOM 795 C CA . THR A 1 96 ? -13.306 -1.799 -0.433 1.00 92.12 96 THR A CA 1
ATOM 796 C C . THR A 1 96 ? -13.325 -1.287 1.005 1.00 92.12 96 THR A C 1
ATOM 798 O O . THR A 1 96 ? -12.986 -0.132 1.264 1.00 92.12 96 THR A O 1
ATOM 801 N N . GLU A 1 97 ? -13.679 -2.147 1.959 1.00 95.06 97 GLU A N 1
ATOM 802 C CA . GLU A 1 97 ? -13.678 -1.792 3.377 1.00 95.06 97 GLU A CA 1
ATOM 803 C C . GLU A 1 97 ? -12.247 -1.620 3.912 1.00 95.06 97 GLU A C 1
ATOM 805 O O . GLU A 1 97 ? -11.999 -0.740 4.738 1.00 95.06 97 GLU A O 1
ATOM 810 N N . ALA A 1 98 ? -11.286 -2.405 3.409 1.00 96.50 98 ALA A N 1
ATOM 811 C CA . ALA A 1 98 ? -9.873 -2.244 3.735 1.00 96.50 98 ALA A CA 1
ATOM 812 C C . ALA A 1 98 ? -9.359 -0.850 3.349 1.00 96.50 98 ALA A C 1
ATOM 814 O O . ALA A 1 98 ? -8.752 -0.172 4.181 1.00 96.50 98 ALA A O 1
ATOM 815 N N . ILE A 1 99 ? -9.676 -0.387 2.131 1.00 95.31 99 ILE A N 1
ATOM 816 C CA . ILE A 1 99 ? -9.341 0.967 1.660 1.00 95.31 99 ILE A CA 1
ATOM 817 C C . ILE A 1 99 ? -9.934 2.019 2.602 1.00 95.31 99 ILE A C 1
ATOM 819 O O . ILE A 1 99 ? -9.215 2.903 3.058 1.00 95.31 99 ILE A O 1
ATOM 823 N N . GLN A 1 100 ? -11.213 1.894 2.972 1.00 96.44 100 GLN A N 1
ATOM 824 C CA . GLN A 1 100 ? -11.862 2.844 3.884 1.00 96.44 100 GLN A CA 1
ATOM 825 C C . GLN A 1 100 ? -11.181 2.911 5.258 1.00 96.44 100 GLN A C 1
ATOM 827 O O . GLN A 1 100 ? -11.024 4.000 5.816 1.00 96.44 100 GLN A O 1
ATOM 832 N N . CYS A 1 101 ? -10.793 1.766 5.824 1.00 97.19 101 CYS A N 1
ATOM 833 C CA . CYS A 1 101 ? -10.084 1.706 7.101 1.00 97.19 101 CYS A CA 1
ATOM 834 C C . CYS A 1 101 ? -8.699 2.359 7.012 1.00 97.19 101 CYS A C 1
ATOM 836 O O . CYS A 1 101 ? -8.367 3.200 7.850 1.00 97.19 101 CYS A O 1
ATOM 838 N N . LEU A 1 102 ? -7.919 2.022 5.983 1.00 96.88 102 LEU A N 1
ATOM 839 C CA . LEU A 1 102 ? -6.575 2.563 5.781 1.00 96.88 102 LEU A CA 1
ATOM 840 C C . LEU A 1 102 ? -6.596 4.067 5.463 1.00 96.88 102 LEU A C 1
ATOM 842 O O . LEU A 1 102 ? -5.776 4.807 5.999 1.00 96.88 102 LEU A O 1
ATOM 846 N N . ASP A 1 103 ? -7.567 4.551 4.684 1.00 95.69 103 ASP A N 1
ATOM 847 C CA . ASP A 1 103 ? -7.757 5.984 4.422 1.00 95.69 103 ASP A CA 1
ATOM 848 C C . ASP A 1 103 ? -8.103 6.758 5.697 1.00 95.69 103 ASP A C 1
ATOM 850 O O . ASP A 1 103 ? -7.603 7.861 5.922 1.00 95.69 103 ASP A O 1
ATOM 854 N N . LYS A 1 104 ? -8.957 6.193 6.563 1.00 94.62 104 LYS A N 1
ATOM 855 C CA . LYS A 1 104 ? -9.256 6.792 7.872 1.00 94.62 104 LYS A CA 1
ATOM 856 C C . LYS A 1 104 ? -8.012 6.839 8.761 1.00 94.62 104 LYS A C 1
ATOM 858 O O . LYS A 1 104 ? -7.829 7.840 9.447 1.00 94.62 104 LYS A O 1
ATOM 863 N N . ALA A 1 105 ? -7.168 5.803 8.740 1.00 94.94 105 ALA A N 1
ATOM 864 C CA . ALA A 1 105 ? -5.897 5.806 9.466 1.00 94.94 105 ALA A CA 1
ATOM 865 C C . ALA A 1 105 ? -4.945 6.884 8.919 1.00 94.94 105 ALA A C 1
ATOM 867 O O . ALA A 1 105 ? -4.423 7.680 9.692 1.00 94.94 105 ALA A O 1
ATOM 868 N N . ASN A 1 106 ? -4.805 6.989 7.595 1.00 92.88 106 ASN A N 1
ATOM 869 C CA . ASN A 1 106 ? -3.957 7.997 6.950 1.00 92.88 106 ASN A CA 1
ATOM 870 C C . ASN A 1 106 ? -4.400 9.439 7.240 1.00 92.88 106 ASN A C 1
ATOM 872 O O . ASN A 1 106 ? -3.564 10.326 7.344 1.00 92.88 106 ASN A O 1
ATOM 876 N N . LYS A 1 107 ? -5.707 9.691 7.400 1.00 91.81 107 LYS A N 1
ATOM 877 C CA . LYS A 1 107 ? -6.223 11.011 7.812 1.00 91.81 107 LYS A CA 1
ATOM 878 C C . LYS A 1 107 ? -5.859 11.389 9.248 1.00 91.81 107 LYS A C 1
ATOM 880 O O . LYS A 1 107 ? -5.946 12.564 9.591 1.00 91.81 107 LYS A O 1
ATOM 885 N N . ILE A 1 108 ? -5.548 10.405 10.091 1.00 89.81 108 ILE A N 1
ATOM 886 C CA . ILE A 1 108 ? -5.096 10.636 11.465 1.00 89.81 108 ILE A CA 1
ATOM 887 C C . ILE A 1 108 ? -3.591 10.901 11.469 1.00 89.81 108 ILE A C 1
ATOM 889 O O . ILE A 1 108 ? -3.158 11.900 12.032 1.00 89.81 108 ILE A O 1
ATOM 893 N N . ASP A 1 109 ? -2.822 10.010 10.846 1.00 88.25 109 ASP A N 1
ATOM 894 C CA . ASP A 1 109 ? -1.376 10.143 10.701 1.00 88.25 109 ASP A CA 1
ATOM 895 C C . ASP A 1 109 ? -0.936 9.476 9.395 1.00 88.25 109 ASP A C 1
ATOM 897 O O . ASP A 1 109 ? -1.151 8.273 9.190 1.00 88.25 109 ASP A O 1
ATOM 901 N N . GLU A 1 110 ? -0.359 10.277 8.500 1.00 89.75 110 GLU A N 1
ATOM 902 C CA . GLU A 1 110 ? 0.106 9.818 7.197 1.00 89.75 110 GLU A CA 1
ATOM 903 C C . GLU A 1 110 ? 1.390 9.000 7.347 1.00 89.75 110 GLU A C 1
ATOM 905 O O . GLU A 1 110 ? 2.369 9.443 7.945 1.00 89.75 110 GLU A O 1
ATOM 910 N N . ASN A 1 111 ? 1.430 7.810 6.742 1.00 88.56 111 ASN A N 1
ATOM 911 C CA . ASN A 1 111 ? 2.592 6.932 6.848 1.00 88.56 111 ASN A CA 1
ATOM 912 C C . ASN A 1 111 ? 2.890 6.208 5.529 1.00 88.56 111 ASN A C 1
ATOM 914 O O . ASN A 1 111 ? 1.990 5.691 4.866 1.00 88.56 111 ASN A O 1
ATOM 918 N N . GLY A 1 112 ? 4.174 6.088 5.170 1.00 89.75 112 GLY A N 1
ATOM 919 C CA . GLY A 1 112 ? 4.603 5.384 3.956 1.00 89.75 112 GLY A CA 1
ATOM 920 C C . GLY A 1 112 ? 4.146 3.920 3.900 1.00 89.75 112 GLY A C 1
ATOM 921 O O . GLY A 1 112 ? 3.845 3.419 2.816 1.00 89.75 112 GLY A O 1
ATOM 922 N N . MET A 1 113 ? 4.029 3.251 5.053 1.00 91.06 113 MET A N 1
ATOM 923 C CA . MET A 1 113 ? 3.484 1.893 5.153 1.00 91.06 113 MET A CA 1
ATOM 924 C C . MET A 1 113 ? 1.981 1.842 4.848 1.00 91.06 113 MET A C 1
ATOM 926 O O . MET A 1 113 ? 1.539 0.949 4.131 1.00 91.06 113 MET A O 1
ATOM 930 N N . LEU A 1 114 ? 1.201 2.819 5.320 1.00 93.12 114 LEU A N 1
ATOM 931 C CA . LEU A 1 114 ? -0.231 2.899 5.013 1.00 93.12 114 LEU A CA 1
ATOM 932 C C . LEU A 1 114 ? -0.462 3.143 3.521 1.00 93.12 114 LEU A C 1
ATOM 934 O O . LEU A 1 114 ? -1.318 2.501 2.918 1.00 93.12 114 LEU A O 1
ATOM 938 N N . TYR A 1 115 ? 0.338 4.016 2.902 1.00 95.12 115 TYR A N 1
ATOM 939 C CA . TYR A 1 115 ? 0.304 4.200 1.452 1.00 95.12 115 TYR A CA 1
ATOM 940 C C . TYR A 1 115 ? 0.683 2.927 0.691 1.00 95.12 115 TYR A C 1
ATOM 942 O O . TYR A 1 115 ? 0.064 2.636 -0.329 1.00 95.12 115 TYR A O 1
ATOM 950 N N . TYR A 1 116 ? 1.626 2.131 1.198 1.00 93.69 116 TYR A N 1
ATOM 951 C CA . TYR A 1 116 ? 1.972 0.849 0.589 1.00 93.69 116 TYR A CA 1
ATOM 952 C C . TYR A 1 116 ? 0.791 -0.128 0.636 1.00 93.69 116 TYR A C 1
ATOM 954 O O . TYR A 1 116 ? 0.408 -0.675 -0.398 1.00 93.69 116 TYR A O 1
ATOM 962 N N . GLU A 1 117 ? 0.161 -0.293 1.802 1.00 93.75 117 GLU A N 1
ATOM 963 C CA . GLU A 1 117 ? -1.008 -1.167 1.960 1.00 93.75 117 GLU A CA 1
ATOM 964 C C . GLU A 1 117 ? -2.212 -0.692 1.131 1.00 93.75 117 GLU A C 1
ATOM 966 O O . GLU A 1 117 ? -2.877 -1.508 0.490 1.00 93.75 117 GLU A O 1
ATOM 971 N N . LEU A 1 118 ? -2.456 0.623 1.051 1.00 95.06 118 LEU A N 1
ATOM 972 C CA . LEU A 1 118 ? -3.455 1.199 0.142 1.00 95.06 118 LEU A CA 1
ATOM 973 C C . LEU A 1 118 ? -3.128 0.904 -1.322 1.00 95.06 118 LEU A C 1
ATOM 975 O O . LEU A 1 118 ? -4.020 0.549 -2.089 1.00 95.06 118 LEU A O 1
ATOM 979 N N . GLY A 1 119 ? -1.859 1.018 -1.715 1.00 91.00 119 GLY A N 1
ATOM 980 C CA . GLY A 1 119 ? -1.408 0.689 -3.064 1.00 91.00 119 GLY A CA 1
ATOM 981 C C . GLY A 1 119 ? -1.684 -0.772 -3.415 1.00 91.00 119 GLY A C 1
ATOM 982 O O . GLY A 1 119 ? -2.173 -1.053 -4.506 1.00 91.00 119 GLY A O 1
ATOM 983 N N . LEU A 1 120 ? -1.468 -1.695 -2.476 1.00 88.88 120 LEU A N 1
ATOM 984 C CA . LEU A 1 120 ? -1.817 -3.104 -2.662 1.00 88.88 120 LEU A CA 1
ATOM 985 C C . LEU A 1 120 ? -3.332 -3.326 -2.751 1.00 88.88 120 LEU A C 1
ATOM 987 O O . LEU A 1 120 ? -3.780 -4.031 -3.652 1.00 88.88 120 LEU A O 1
ATOM 991 N N . CYS A 1 121 ? -4.129 -2.675 -1.898 1.00 89.69 121 CYS A N 1
ATOM 992 C CA . CYS A 1 121 ? -5.591 -2.741 -1.994 1.00 89.69 121 CYS A CA 1
ATOM 993 C C . CYS A 1 121 ? -6.092 -2.209 -3.345 1.00 89.69 121 CYS A C 1
ATOM 995 O O . CYS A 1 121 ? -6.954 -2.807 -3.979 1.00 89.69 121 CYS A O 1
ATOM 997 N N . HIS A 1 122 ? -5.547 -1.088 -3.823 1.00 85.62 122 HIS A N 1
ATOM 998 C CA . HIS A 1 122 ? -5.916 -0.529 -5.121 1.00 85.62 122 HIS A CA 1
ATOM 999 C C . HIS A 1 122 ? -5.489 -1.417 -6.286 1.00 85.62 122 HIS A C 1
ATOM 1001 O O . HIS A 1 122 ? -6.202 -1.460 -7.287 1.00 85.62 122 HIS A O 1
ATOM 1007 N N . LEU A 1 123 ? -4.372 -2.134 -6.156 1.00 82.19 123 LEU A N 1
ATOM 1008 C CA . LEU A 1 123 ? -3.927 -3.101 -7.151 1.00 82.19 123 LEU A CA 1
ATOM 1009 C C . LEU A 1 123 ? -4.905 -4.276 -7.221 1.00 82.19 123 LEU A C 1
ATOM 1011 O O . LEU A 1 123 ? -5.367 -4.608 -8.308 1.00 82.19 123 LEU A O 1
ATOM 1015 N N . GLU A 1 124 ? -5.281 -4.826 -6.066 1.00 84.56 124 GLU A N 1
ATOM 1016 C CA . GLU A 1 124 ? -6.296 -5.881 -5.929 1.00 84.56 124 GLU A CA 1
ATOM 1017 C C . GLU A 1 124 ? -7.686 -5.416 -6.396 1.00 84.56 124 GLU A C 1
ATOM 1019 O O . GLU A 1 124 ? -8.466 -6.213 -6.905 1.00 84.56 124 GLU A O 1
ATOM 1024 N N . ASN A 1 125 ? -7.975 -4.116 -6.314 1.00 81.19 125 ASN A N 1
ATOM 1025 C CA . ASN A 1 125 ? -9.197 -3.500 -6.836 1.00 81.19 125 ASN A CA 1
ATOM 1026 C C . ASN A 1 125 ? -9.082 -3.034 -8.308 1.00 81.19 125 ASN A C 1
ATOM 1028 O O . ASN A 1 125 ? -9.977 -2.354 -8.807 1.00 81.19 125 ASN A O 1
ATOM 1032 N N . GLY A 1 126 ? -7.966 -3.294 -8.999 1.00 79.56 126 GLY A N 1
ATOM 1033 C CA . GLY A 1 126 ? -7.747 -2.894 -10.399 1.00 79.56 126 GLY A CA 1
ATOM 1034 C C . GLY A 1 126 ? -7.579 -1.383 -10.654 1.00 79.56 126 GLY A C 1
ATOM 1035 O O . GLY A 1 126 ? -7.506 -0.947 -11.808 1.00 79.56 126 GLY A O 1
ATOM 1036 N N . ASN A 1 127 ? -7.481 -0.546 -9.616 1.00 81.38 127 ASN A N 1
ATOM 1037 C CA . ASN A 1 127 ? -7.353 0.908 -9.747 1.00 81.38 127 ASN A CA 1
ATOM 1038 C C . ASN A 1 127 ? -5.889 1.349 -9.916 1.00 81.38 127 ASN A C 1
ATOM 1040 O O . ASN A 1 127 ? -5.250 1.871 -9.002 1.00 81.38 127 ASN A O 1
ATOM 1044 N N . ILE A 1 128 ? -5.369 1.197 -11.134 1.00 77.69 128 ILE A N 1
ATOM 1045 C CA . ILE A 1 128 ? -3.971 1.502 -11.480 1.00 77.69 128 ILE A CA 1
ATOM 1046 C C . ILE A 1 128 ? -3.583 2.968 -11.261 1.00 77.69 128 ILE A C 1
ATOM 1048 O O . ILE A 1 128 ? -2.418 3.260 -10.981 1.00 77.69 128 ILE A O 1
ATOM 1052 N N . PHE A 1 129 ? -4.523 3.910 -11.366 1.00 80.69 129 PHE A N 1
ATOM 1053 C CA . PHE A 1 129 ? -4.216 5.311 -11.084 1.00 80.69 129 PHE A CA 1
ATOM 1054 C C . PHE A 1 129 ? -3.853 5.509 -9.609 1.00 80.69 129 PHE A C 1
ATOM 1056 O O . PHE A 1 129 ? -2.806 6.086 -9.307 1.00 80.69 129 PHE A O 1
ATOM 1063 N N . SER A 1 130 ? -4.675 4.974 -8.703 1.00 84.00 130 SER A N 1
ATOM 1064 C CA . SER A 1 130 ? -4.421 5.071 -7.267 1.00 84.00 130 SER A CA 1
ATOM 1065 C C . SER A 1 130 ? -3.188 4.278 -6.837 1.00 84.00 130 SER A C 1
ATOM 1067 O O . SER A 1 130 ? -2.422 4.780 -6.018 1.00 84.00 130 SER A O 1
ATOM 1069 N N . VAL A 1 131 ? -2.925 3.109 -7.442 1.00 84.81 131 VAL A N 1
ATOM 1070 C CA . VAL A 1 131 ? -1.700 2.322 -7.185 1.00 84.81 131 VAL A CA 1
ATOM 1071 C C . VAL A 1 131 ? -0.443 3.173 -7.359 1.00 84.81 131 VAL A C 1
ATOM 1073 O O . VAL A 1 131 ? 0.400 3.219 -6.464 1.00 84.81 131 VAL A O 1
ATOM 1076 N N . LYS A 1 132 ? -0.334 3.885 -8.491 1.00 85.75 132 LYS A N 1
ATOM 1077 C CA . LYS A 1 132 ? 0.833 4.730 -8.781 1.00 85.75 132 LYS A CA 1
ATOM 1078 C C . LYS A 1 132 ? 1.022 5.800 -7.714 1.00 85.75 132 LYS A C 1
ATOM 1080 O O . LYS A 1 132 ? 2.096 5.893 -7.136 1.00 85.75 132 LYS A O 1
ATOM 1085 N N . THR A 1 133 ? -0.036 6.555 -7.422 1.00 90.25 133 THR A N 1
ATOM 1086 C CA . THR A 1 133 ? -0.002 7.631 -6.422 1.00 90.25 133 THR A CA 1
ATOM 1087 C C . THR A 1 133 ? 0.431 7.111 -5.050 1.00 90.25 133 THR A C 1
ATOM 1089 O O . THR A 1 133 ? 1.270 7.721 -4.392 1.00 90.25 133 THR A O 1
ATOM 1092 N N . CYS A 1 134 ? -0.106 5.968 -4.625 1.00 91.69 134 CYS A N 1
ATOM 1093 C CA . CYS A 1 134 ? 0.236 5.332 -3.357 1.00 91.69 134 CYS A CA 1
ATOM 1094 C C . CYS A 1 134 ? 1.715 4.926 -3.286 1.00 91.69 134 CYS A C 1
ATOM 1096 O O . CYS A 1 134 ? 2.416 5.327 -2.360 1.00 91.69 134 CYS A O 1
ATOM 1098 N N . PHE A 1 135 ? 2.221 4.192 -4.279 1.00 89.62 135 PHE A N 1
ATOM 1099 C CA . PHE A 1 135 ? 3.617 3.744 -4.282 1.00 89.62 135 PHE A CA 1
ATOM 1100 C C . PHE A 1 135 ? 4.616 4.894 -4.449 1.00 89.62 135 PHE A C 1
ATOM 1102 O O . PHE A 1 135 ? 5.677 4.879 -3.825 1.00 89.62 135 PHE A O 1
ATOM 1109 N N . GLU A 1 136 ? 4.273 5.928 -5.222 1.00 91.75 136 GLU A N 1
ATOM 1110 C CA . GLU A 1 136 ? 5.074 7.154 -5.321 1.00 91.75 136 GLU A CA 1
ATOM 1111 C C . GLU A 1 136 ? 5.200 7.848 -3.958 1.00 91.75 136 GLU A C 1
ATOM 1113 O O . GLU A 1 136 ? 6.307 8.215 -3.553 1.00 91.75 136 GLU A O 1
ATOM 1118 N N . LYS A 1 137 ? 4.094 7.951 -3.206 1.00 92.62 137 LYS A N 1
ATOM 1119 C CA . LYS A 1 137 ? 4.107 8.488 -1.840 1.00 92.62 137 LYS A CA 1
ATOM 1120 C C . LYS A 1 137 ? 4.949 7.633 -0.894 1.00 92.62 137 LYS A C 1
ATOM 1122 O O . LYS A 1 137 ? 5.796 8.187 -0.194 1.00 92.62 137 LYS A O 1
ATOM 1127 N N . THR A 1 138 ? 4.808 6.305 -0.918 1.00 92.19 138 THR A N 1
ATOM 1128 C CA . THR A 1 138 ? 5.637 5.395 -0.103 1.00 92.19 138 THR A CA 1
ATOM 1129 C C . THR A 1 138 ? 7.132 5.610 -0.343 1.00 92.19 138 THR A C 1
ATOM 1131 O O . THR A 1 138 ? 7.896 5.689 0.620 1.00 92.19 138 THR A O 1
ATOM 1134 N N . ILE A 1 139 ? 7.551 5.750 -1.606 1.00 90.69 139 ILE A N 1
ATOM 1135 C CA . ILE A 1 139 ? 8.952 6.019 -1.958 1.00 90.69 139 ILE A CA 1
ATOM 1136 C C . ILE A 1 139 ? 9.390 7.399 -1.455 1.00 90.69 139 ILE A C 1
ATOM 1138 O O . ILE A 1 139 ? 10.476 7.510 -0.890 1.00 90.69 139 ILE A O 1
ATOM 1142 N N . SER A 1 140 ? 8.563 8.439 -1.621 1.00 90.25 140 SER A N 1
ATOM 1143 C CA . SER A 1 140 ? 8.908 9.799 -1.170 1.00 90.25 140 SER A CA 1
ATOM 1144 C C . SER A 1 140 ? 9.059 9.924 0.347 1.00 90.25 140 SER A C 1
ATOM 1146 O O . SER A 1 140 ? 9.834 10.749 0.817 1.00 90.25 140 SER A O 1
ATOM 1148 N N . MET A 1 141 ? 8.365 9.077 1.111 1.00 88.12 141 MET A N 1
ATOM 1149 C CA . MET A 1 141 ? 8.471 9.022 2.571 1.00 88.12 141 MET A CA 1
ATOM 1150 C C . MET A 1 141 ? 9.663 8.172 3.046 1.00 88.12 141 MET A C 1
ATOM 1152 O O . MET A 1 141 ? 9.765 7.878 4.233 1.00 88.12 141 MET A O 1
ATOM 1156 N N . CYS A 1 142 ? 10.554 7.765 2.131 1.00 74.62 142 CYS A N 1
ATOM 1157 C CA . CYS A 1 142 ? 11.796 7.038 2.411 1.00 74.62 142 CYS A CA 1
ATOM 1158 C C . CYS A 1 142 ? 11.606 5.767 3.254 1.00 74.62 142 CYS A C 1
ATOM 1160 O O . CYS A 1 142 ? 12.436 5.436 4.099 1.00 74.62 142 CYS A O 1
ATOM 1162 N N . ASN A 1 143 ? 10.519 5.025 3.029 1.00 72.69 143 ASN A N 1
ATOM 1163 C CA . ASN A 1 143 ? 10.335 3.748 3.705 1.00 72.69 143 ASN A CA 1
ATOM 1164 C C . ASN A 1 143 ? 11.176 2.654 3.023 1.00 72.69 143 ASN A C 1
ATOM 1166 O O . ASN A 1 143 ? 10.730 2.032 2.059 1.00 72.69 143 ASN A O 1
ATOM 1170 N N . GLU A 1 144 ? 12.389 2.421 3.531 1.00 76.00 144 GLU A N 1
ATOM 1171 C CA . GLU A 1 144 ? 13.375 1.488 2.955 1.00 76.00 144 GLU A CA 1
ATOM 1172 C C . GLU A 1 144 ? 12.848 0.054 2.783 1.00 76.00 144 GLU A C 1
ATOM 1174 O O . GLU A 1 144 ? 13.179 -0.620 1.809 1.00 76.00 144 GLU A O 1
ATOM 1179 N N . ILE A 1 145 ? 11.973 -0.405 3.685 1.00 78.12 145 ILE A N 1
ATOM 1180 C CA . ILE A 1 145 ? 11.427 -1.771 3.649 1.00 78.12 145 ILE A CA 1
ATOM 1181 C C . ILE A 1 145 ? 10.524 -1.965 2.424 1.00 78.12 145 ILE A C 1
ATOM 1183 O O . ILE A 1 145 ? 10.565 -3.009 1.768 1.00 78.12 145 ILE A O 1
ATOM 1187 N N . PHE A 1 146 ? 9.697 -0.967 2.108 1.00 82.31 146 PHE A N 1
ATOM 1188 C CA . PHE A 1 146 ? 8.735 -1.046 1.004 1.00 82.31 146 PHE A CA 1
ATOM 1189 C C . PHE A 1 146 ? 9.250 -0.424 -0.293 1.00 82.31 146 PHE A C 1
ATOM 1191 O O . PHE A 1 146 ? 8.659 -0.664 -1.346 1.00 82.31 146 PHE A O 1
ATOM 1198 N N . HIS A 1 147 ? 10.348 0.331 -0.233 1.00 84.12 147 HIS A N 1
ATOM 1199 C CA . HIS A 1 147 ? 10.941 1.047 -1.356 1.00 84.12 147 HIS A CA 1
ATOM 1200 C C . HIS A 1 147 ? 11.121 0.158 -2.593 1.00 84.12 147 HIS A C 1
ATOM 1202 O O . HIS A 1 147 ? 10.570 0.458 -3.650 1.00 84.12 147 HIS A O 1
ATOM 1208 N N . TRP A 1 148 ? 11.818 -0.971 -2.443 1.00 87.62 148 TRP A N 1
ATOM 1209 C CA . TRP A 1 148 ? 12.116 -1.888 -3.548 1.00 87.62 148 TRP A CA 1
ATOM 1210 C C . TRP A 1 148 ? 10.857 -2.495 -4.161 1.00 87.62 148 TRP A C 1
ATOM 1212 O O . TRP A 1 148 ? 10.687 -2.482 -5.376 1.00 87.62 148 TRP A O 1
ATOM 1222 N N . LYS A 1 149 ? 9.913 -2.924 -3.316 1.00 87.25 149 LYS A N 1
ATOM 1223 C CA . LYS A 1 149 ? 8.631 -3.470 -3.780 1.00 87.25 149 LYS A CA 1
ATOM 1224 C C . LYS A 1 149 ? 7.826 -2.425 -4.553 1.00 87.25 149 LYS A C 1
ATOM 1226 O O . LYS A 1 149 ? 7.206 -2.754 -5.556 1.00 87.25 149 LYS A O 1
ATOM 1231 N N . CYS A 1 150 ? 7.833 -1.171 -4.103 1.00 88.69 150 CYS A N 1
ATOM 1232 C CA . CYS A 1 150 ? 7.167 -0.074 -4.804 1.00 88.69 150 CYS A CA 1
ATOM 1233 C C . CYS A 1 150 ? 7.836 0.232 -6.148 1.00 88.69 150 CYS A C 1
ATOM 1235 O O . CYS A 1 150 ? 7.131 0.458 -7.130 1.00 88.69 150 CYS A O 1
ATOM 1237 N N . LEU A 1 151 ? 9.173 0.217 -6.208 1.00 89.88 151 LEU A N 1
ATOM 1238 C CA . LEU A 1 151 ? 9.917 0.409 -7.453 1.00 89.88 151 LEU A CA 1
ATOM 1239 C C . LEU A 1 151 ? 9.582 -0.675 -8.477 1.00 89.88 151 LEU A C 1
ATOM 1241 O O . LEU A 1 151 ? 9.198 -0.330 -9.592 1.00 89.88 151 LEU A O 1
ATOM 1245 N N . ASP A 1 152 ? 9.640 -1.951 -8.086 1.00 89.94 152 ASP A N 1
ATOM 1246 C CA . ASP A 1 152 ? 9.335 -3.079 -8.975 1.00 89.94 152 ASP A CA 1
ATOM 1247 C C . ASP A 1 152 ? 7.945 -2.923 -9.611 1.00 89.94 152 ASP A C 1
ATOM 1249 O O . ASP A 1 152 ? 7.770 -3.075 -10.825 1.00 89.94 152 ASP A O 1
ATOM 1253 N N . GLN A 1 153 ? 6.956 -2.553 -8.791 1.00 87.88 153 GLN A N 1
ATOM 1254 C CA . GLN A 1 153 ? 5.578 -2.347 -9.230 1.00 87.88 153 GLN A CA 1
ATOM 1255 C C . GLN A 1 153 ? 5.436 -1.126 -10.143 1.00 87.88 153 GLN A C 1
ATOM 1257 O O . GLN A 1 153 ? 4.820 -1.224 -11.202 1.00 87.88 153 GLN A O 1
ATOM 1262 N N . LEU A 1 154 ? 6.011 0.024 -9.777 1.00 89.38 154 LEU A N 1
ATOM 1263 C CA . LEU A 1 154 ? 5.927 1.241 -10.590 1.00 89.38 154 LEU A CA 1
ATOM 1264 C C . LEU A 1 154 ? 6.617 1.073 -11.944 1.00 89.38 154 LEU A C 1
ATOM 1266 O O . LEU A 1 154 ? 6.052 1.485 -12.955 1.00 89.38 154 LEU A O 1
ATOM 1270 N N . ILE A 1 155 ? 7.799 0.453 -11.977 1.00 91.88 155 ILE A N 1
ATOM 1271 C CA . ILE A 1 155 ? 8.536 0.156 -13.212 1.00 91.88 155 ILE A CA 1
ATOM 1272 C C . ILE A 1 155 ? 7.672 -0.715 -14.125 1.00 91.88 155 ILE A C 1
ATOM 1274 O O . ILE A 1 155 ? 7.402 -0.332 -15.262 1.00 91.88 155 ILE A O 1
ATOM 1278 N N . SER A 1 156 ? 7.144 -1.822 -13.598 1.00 86.06 156 SER A N 1
ATOM 1279 C CA . SER A 1 156 ? 6.294 -2.745 -14.359 1.00 86.06 156 SER A CA 1
ATOM 1280 C C . SER A 1 156 ? 5.016 -2.070 -14.871 1.00 86.06 156 SER A C 1
ATOM 1282 O O . SER A 1 156 ? 4.664 -2.205 -16.042 1.00 86.06 156 SER A O 1
ATOM 1284 N N . ILE A 1 157 ? 4.333 -1.281 -14.033 1.00 83.12 157 ILE A N 1
ATOM 1285 C CA . ILE A 1 157 ? 3.117 -0.550 -14.419 1.00 83.12 157 ILE A CA 1
ATOM 1286 C C . ILE A 1 157 ? 3.421 0.491 -15.501 1.00 83.12 157 ILE A C 1
ATOM 1288 O O . ILE A 1 157 ? 2.699 0.574 -16.494 1.00 83.12 157 ILE A O 1
ATOM 1292 N N . TYR A 1 158 ? 4.470 1.301 -15.340 1.00 86.81 158 TYR A N 1
ATOM 1293 C CA . TYR A 1 158 ? 4.806 2.330 -16.324 1.00 86.81 158 TYR A CA 1
ATOM 1294 C C . TYR A 1 158 ? 5.274 1.733 -17.649 1.00 86.81 158 TYR A C 1
ATOM 1296 O O . TYR A 1 158 ? 4.890 2.247 -18.700 1.00 86.81 158 TYR A O 1
ATOM 1304 N N . TYR A 1 159 ? 6.015 0.627 -17.605 1.00 86.00 159 TYR A N 1
ATOM 1305 C CA . TYR A 1 159 ? 6.357 -0.160 -18.781 1.00 86.00 159 TYR A CA 1
ATOM 1306 C C . TYR A 1 159 ? 5.108 -0.654 -19.524 1.00 86.00 159 TYR A C 1
ATOM 1308 O O . TYR A 1 159 ? 4.970 -0.413 -20.723 1.00 86.00 159 TYR A O 1
ATOM 1316 N N . LEU A 1 160 ? 4.159 -1.272 -18.812 1.00 83.75 160 LEU A N 1
ATOM 1317 C CA . LEU A 1 160 ? 2.916 -1.793 -19.392 1.00 83.75 160 LEU A CA 1
ATOM 1318 C C . LEU A 1 160 ? 2.021 -0.710 -19.998 1.00 83.75 160 LEU A C 1
ATOM 1320 O O . LEU A 1 160 ? 1.325 -0.959 -20.981 1.00 83.75 160 LEU A O 1
ATOM 1324 N N . LEU A 1 161 ? 2.048 0.495 -19.429 1.00 81.75 161 LEU A N 1
ATOM 1325 C CA . LEU A 1 161 ? 1.351 1.665 -19.964 1.00 81.75 161 LEU A CA 1
ATOM 1326 C C . LEU A 1 161 ? 2.088 2.317 -21.151 1.00 81.75 161 LEU A C 1
ATOM 1328 O O . LEU A 1 161 ? 1.617 3.328 -21.667 1.00 81.75 161 LEU A O 1
ATOM 1332 N N . GLY A 1 162 ? 3.255 1.800 -21.553 1.00 84.00 162 GLY A N 1
ATOM 1333 C CA . GLY A 1 162 ? 4.103 2.384 -22.596 1.00 84.00 162 GLY A CA 1
ATOM 1334 C C . GLY A 1 162 ? 4.802 3.684 -22.180 1.00 84.00 162 GLY A C 1
ATOM 1335 O O . GLY A 1 162 ? 5.406 4.360 -23.009 1.00 84.00 162 GLY A O 1
ATOM 1336 N N . ASN A 1 163 ? 4.749 4.060 -20.899 1.00 89.38 163 ASN A N 1
ATOM 1337 C CA . ASN A 1 163 ? 5.432 5.242 -20.380 1.00 89.38 163 ASN A CA 1
ATOM 1338 C C . ASN A 1 163 ? 6.871 4.892 -19.980 1.00 89.38 163 ASN A C 1
ATOM 1340 O O . ASN A 1 163 ? 7.236 4.862 -18.800 1.00 89.38 163 ASN A O 1
ATOM 1344 N N . PHE A 1 164 ? 7.701 4.624 -20.986 1.00 91.50 164 PHE A N 1
ATOM 1345 C CA . PHE A 1 164 ? 9.092 4.230 -20.772 1.00 91.50 164 PHE A CA 1
ATOM 1346 C C . PHE A 1 164 ? 9.926 5.331 -20.119 1.00 91.50 164 PHE A C 1
ATOM 1348 O O . PHE A 1 164 ? 10.807 5.016 -19.330 1.00 91.50 164 PHE A O 1
ATOM 1355 N N . THR A 1 165 ? 9.610 6.610 -20.342 1.00 93.44 165 THR A N 1
ATOM 1356 C CA . THR A 1 165 ? 10.295 7.729 -19.680 1.00 93.44 165 THR A CA 1
ATOM 1357 C C . THR A 1 165 ? 10.174 7.653 -18.161 1.00 93.44 165 THR A C 1
ATOM 1359 O O . THR A 1 165 ? 11.179 7.727 -17.454 1.00 93.44 165 THR A O 1
ATOM 1362 N N . LYS A 1 166 ? 8.957 7.457 -17.633 1.00 91.44 166 LYS A N 1
ATOM 1363 C CA . LYS A 1 166 ? 8.779 7.271 -16.189 1.00 91.44 166 LYS A CA 1
ATOM 1364 C C . LYS A 1 166 ? 9.383 5.956 -15.709 1.00 91.44 166 LYS A C 1
ATOM 1366 O O . LYS A 1 166 ? 9.997 5.949 -14.649 1.00 91.44 166 LYS A O 1
ATOM 1371 N N . SER A 1 167 ? 9.259 4.880 -16.487 1.00 92.75 167 SER A N 1
ATOM 1372 C CA . SER A 1 167 ? 9.888 3.598 -16.155 1.00 92.75 167 SER A CA 1
ATOM 1373 C C . SER A 1 167 ? 11.402 3.753 -15.964 1.00 92.75 167 SER A C 1
ATOM 1375 O O . SER A 1 167 ? 11.915 3.420 -14.902 1.00 92.75 167 SER A O 1
ATOM 1377 N N . ILE A 1 168 ? 12.103 4.358 -16.930 1.00 95.81 168 ILE A N 1
ATOM 1378 C CA . ILE A 1 168 ? 13.548 4.645 -16.880 1.00 95.81 168 ILE A CA 1
ATOM 1379 C C . ILE A 1 168 ? 13.905 5.502 -15.660 1.00 95.81 168 ILE A C 1
ATOM 1381 O O . ILE A 1 168 ? 14.873 5.202 -14.965 1.00 95.81 168 ILE A O 1
ATOM 1385 N N . LYS A 1 169 ? 13.091 6.515 -15.336 1.00 95.06 169 LYS A N 1
ATOM 1386 C CA . LYS A 1 169 ? 13.292 7.338 -14.136 1.00 95.06 169 LYS A CA 1
ATOM 1387 C C . LYS A 1 169 ? 13.234 6.522 -12.835 1.00 95.06 169 LYS A C 1
ATOM 1389 O O . LYS A 1 169 ? 14.036 6.758 -11.941 1.00 95.06 169 LYS A O 1
ATOM 1394 N N . TYR A 1 170 ? 12.298 5.583 -12.684 1.00 93.56 170 TYR A N 1
ATOM 1395 C CA . TYR A 1 170 ? 12.254 4.739 -11.477 1.00 93.56 170 TYR A CA 1
ATOM 1396 C C . TYR A 1 170 ? 13.365 3.686 -11.463 1.00 93.56 170 TYR A C 1
ATOM 1398 O O . TYR A 1 170 ? 13.912 3.399 -10.399 1.00 93.56 170 TYR A O 1
ATOM 1406 N N . ILE A 1 171 ? 13.759 3.174 -12.632 1.00 94.94 171 ILE A N 1
ATOM 1407 C CA . ILE A 1 171 ? 14.935 2.307 -12.766 1.00 94.94 171 ILE A CA 1
ATOM 1408 C C . ILE A 1 171 ? 16.188 3.038 -12.263 1.00 94.94 171 ILE A C 1
ATOM 1410 O O . ILE A 1 171 ? 16.956 2.454 -11.501 1.00 94.94 171 ILE A O 1
ATOM 1414 N N . SER A 1 172 ? 16.374 4.316 -12.618 1.00 94.62 172 SER A N 1
ATOM 1415 C CA . SER A 1 172 ? 17.541 5.082 -12.168 1.00 94.62 172 SER A CA 1
ATOM 1416 C C . SER A 1 172 ? 17.560 5.317 -10.660 1.00 94.62 172 SER A C 1
ATOM 1418 O O . SER A 1 172 ? 18.617 5.201 -10.045 1.00 94.62 172 SER A O 1
ATOM 1420 N N . ILE A 1 173 ? 16.399 5.540 -10.032 1.00 91.69 173 ILE A N 1
ATOM 1421 C CA . ILE A 1 173 ? 16.289 5.614 -8.566 1.00 91.69 173 ILE A CA 1
ATOM 1422 C C . ILE A 1 173 ? 16.786 4.314 -7.915 1.00 91.69 173 ILE A C 1
ATOM 1424 O O . ILE A 1 173 ? 17.561 4.372 -6.960 1.00 91.69 173 ILE A O 1
ATOM 1428 N N . GLY A 1 174 ? 16.364 3.155 -8.431 1.00 91.44 174 GLY A N 1
ATOM 1429 C CA . GLY A 1 174 ? 16.785 1.854 -7.910 1.00 91.44 174 GLY A CA 1
ATOM 1430 C C . GLY A 1 174 ? 18.273 1.573 -8.135 1.00 91.44 174 GLY A C 1
ATOM 1431 O O . GLY A 1 174 ? 18.971 1.187 -7.199 1.00 91.44 174 GLY A O 1
ATOM 1432 N N . LEU A 1 175 ? 18.780 1.830 -9.345 1.00 91.50 175 LEU A N 1
ATOM 1433 C CA . LEU A 1 175 ? 20.184 1.583 -9.695 1.00 91.50 175 LEU A CA 1
ATOM 1434 C C . LEU A 1 175 ? 21.160 2.486 -8.934 1.00 91.50 175 LEU A C 1
ATOM 1436 O O . LEU A 1 175 ? 22.198 2.011 -8.483 1.00 91.50 175 LEU A O 1
ATOM 1440 N N . ASN A 1 176 ? 20.803 3.752 -8.700 1.00 90.56 176 ASN A N 1
ATOM 1441 C CA . ASN A 1 176 ? 21.611 4.664 -7.883 1.00 90.56 176 ASN A CA 1
ATOM 1442 C C . ASN A 1 176 ? 21.748 4.202 -6.423 1.00 90.56 176 ASN A C 1
ATOM 1444 O O . ASN A 1 176 ? 22.689 4.600 -5.740 1.00 90.56 176 ASN A O 1
ATOM 1448 N N . ARG A 1 177 ? 20.819 3.370 -5.934 1.00 89.75 177 ARG A N 1
ATOM 1449 C CA . ARG A 1 177 ? 20.875 2.760 -4.597 1.00 89.75 177 ARG A CA 1
ATOM 1450 C C . ARG A 1 177 ? 21.542 1.384 -4.604 1.00 89.75 177 ARG A C 1
ATOM 1452 O O . ARG A 1 177 ? 22.193 1.021 -3.632 1.00 89.75 177 ARG A O 1
ATOM 1459 N N . SER A 1 178 ? 21.366 0.614 -5.675 1.00 89.19 178 SER A N 1
ATOM 1460 C CA . SER A 1 178 ? 21.971 -0.704 -5.862 1.00 89.19 178 SER A CA 1
ATOM 1461 C C . SER A 1 178 ? 22.284 -0.921 -7.337 1.00 89.19 178 SER A C 1
ATOM 1463 O O . SER A 1 178 ? 21.382 -1.147 -8.141 1.00 89.19 178 SER A O 1
ATOM 1465 N N . SER A 1 179 ? 23.570 -0.909 -7.695 1.00 87.00 179 SER A N 1
ATOM 1466 C CA . SER A 1 179 ? 24.022 -1.097 -9.082 1.00 87.00 179 SER A CA 1
ATOM 1467 C C . SER A 1 179 ? 23.599 -2.444 -9.683 1.00 87.00 179 SER A C 1
ATOM 1469 O O . SER A 1 179 ? 23.489 -2.567 -10.898 1.00 87.00 179 SER A O 1
ATOM 1471 N N . MET A 1 180 ? 23.297 -3.433 -8.835 1.00 86.75 180 MET A N 1
ATOM 1472 C CA . MET A 1 180 ? 22.820 -4.766 -9.216 1.00 86.75 180 MET A CA 1
ATOM 1473 C C . MET A 1 180 ? 21.292 -4.901 -9.122 1.00 86.75 180 MET A C 1
ATOM 1475 O O . MET A 1 180 ? 20.771 -6.006 -8.954 1.00 86.75 180 MET A O 1
ATOM 1479 N N . TYR A 1 181 ? 20.543 -3.795 -9.197 1.00 90.50 181 TYR A N 1
ATOM 1480 C CA . TYR A 1 181 ? 19.081 -3.816 -9.164 1.00 90.50 181 TYR A CA 1
ATOM 1481 C C . TYR A 1 181 ? 18.494 -4.509 -10.410 1.00 90.50 181 TYR A C 1
ATOM 1483 O O . TYR A 1 181 ? 18.199 -3.898 -11.440 1.00 90.50 181 TYR A O 1
ATOM 1491 N N . ARG A 1 182 ? 18.324 -5.830 -10.293 1.00 88.19 182 ARG A N 1
ATOM 1492 C CA . ARG A 1 182 ? 18.017 -6.756 -11.390 1.00 88.19 182 ARG A CA 1
ATOM 1493 C C . ARG A 1 182 ? 16.721 -6.433 -12.129 1.00 88.19 182 ARG A C 1
ATOM 1495 O O . ARG A 1 182 ? 16.728 -6.431 -13.354 1.00 88.19 182 ARG A O 1
ATOM 1502 N N . VAL A 1 183 ? 15.633 -6.124 -11.418 1.00 89.06 183 VAL A N 1
ATOM 1503 C CA . VAL A 1 183 ? 14.342 -5.763 -12.044 1.00 89.06 183 VAL A CA 1
ATOM 1504 C C . VAL A 1 183 ? 14.506 -4.541 -12.945 1.00 89.06 183 VAL A C 1
ATOM 1506 O O . VAL A 1 183 ? 14.006 -4.521 -14.071 1.00 89.06 183 VAL A O 1
ATOM 1509 N N . GLY A 1 184 ? 15.275 -3.552 -12.484 1.00 91.12 184 GLY A N 1
ATOM 1510 C CA . GLY A 1 184 ? 15.583 -2.366 -13.266 1.00 91.12 184 GLY A CA 1
ATOM 1511 C C . GLY A 1 184 ? 16.345 -2.685 -14.553 1.00 91.12 184 GLY A C 1
ATOM 1512 O O . GLY A 1 184 ? 15.945 -2.238 -15.626 1.00 91.12 184 GLY A O 1
ATOM 1513 N N . LEU A 1 185 ? 17.391 -3.509 -14.463 1.00 92.69 185 LEU A N 1
ATOM 1514 C CA . LEU A 1 185 ? 18.201 -3.931 -15.613 1.00 92.69 185 LEU A CA 1
ATOM 1515 C C . LEU A 1 185 ? 17.403 -4.773 -16.622 1.00 92.69 185 LEU A C 1
ATOM 1517 O O . LEU A 1 185 ? 17.504 -4.545 -17.830 1.00 92.69 185 LEU A O 1
ATOM 1521 N N . LEU A 1 186 ? 16.579 -5.713 -16.148 1.00 91.69 186 LEU A N 1
ATOM 1522 C CA . LEU A 1 186 ? 15.702 -6.525 -17.000 1.00 91.69 186 LEU A CA 1
ATOM 1523 C C . LEU A 1 186 ? 14.714 -5.637 -17.761 1.00 91.69 186 LEU A C 1
ATOM 1525 O O . LEU A 1 186 ? 14.593 -5.735 -18.983 1.00 91.69 186 LEU A O 1
ATOM 1529 N N . CYS A 1 187 ? 14.055 -4.713 -17.056 1.00 92.12 187 CYS A N 1
ATOM 1530 C CA . CYS A 1 187 ? 13.113 -3.794 -17.679 1.00 92.12 187 CYS A CA 1
ATOM 1531 C C . CYS A 1 187 ? 13.800 -2.840 -18.668 1.00 92.12 187 CYS A C 1
ATOM 1533 O O . CYS A 1 187 ? 13.226 -2.534 -19.712 1.00 92.12 187 CYS A O 1
ATOM 1535 N N . LEU A 1 188 ? 15.026 -2.391 -18.385 1.00 94.50 188 LEU A N 1
ATOM 1536 C CA . LEU A 1 188 ? 15.803 -1.550 -19.298 1.00 94.50 188 LEU A CA 1
ATOM 1537 C C . LEU A 1 188 ? 16.080 -2.269 -20.628 1.00 94.50 188 LEU A C 1
ATOM 1539 O O . LEU A 1 188 ? 15.873 -1.692 -21.696 1.00 94.50 188 LEU A O 1
ATOM 1543 N N . ASN A 1 189 ? 16.470 -3.548 -20.562 1.00 93.44 189 ASN A N 1
ATOM 1544 C CA . ASN A 1 189 ? 16.669 -4.395 -21.741 1.00 93.44 189 ASN A CA 1
ATOM 1545 C C . ASN A 1 189 ? 15.374 -4.552 -22.548 1.00 93.44 189 ASN A C 1
ATOM 1547 O O . ASN A 1 189 ? 15.382 -4.389 -23.768 1.00 93.44 189 ASN A O 1
ATOM 1551 N N . LEU A 1 190 ? 14.244 -4.794 -21.877 1.00 91.44 190 LEU A N 1
ATOM 1552 C CA . LEU A 1 190 ? 12.945 -4.869 -22.544 1.00 91.44 190 LEU A CA 1
ATOM 1553 C C . LEU A 1 190 ? 12.547 -3.559 -23.233 1.00 91.44 190 LEU A C 1
ATOM 1555 O O . LEU A 1 190 ? 12.026 -3.588 -24.350 1.00 91.44 190 LEU A O 1
ATOM 1559 N N . ILE A 1 191 ? 12.792 -2.413 -22.593 1.00 93.88 191 ILE A N 1
ATOM 1560 C CA . ILE A 1 191 ? 12.525 -1.095 -23.183 1.00 93.88 191 ILE A CA 1
ATOM 1561 C C . ILE A 1 191 ? 13.378 -0.895 -24.435 1.00 93.88 191 ILE A C 1
ATOM 1563 O O . ILE A 1 191 ? 12.843 -0.500 -25.465 1.00 93.88 191 ILE A O 1
ATOM 1567 N N . LEU A 1 192 ? 14.674 -1.209 -24.382 1.00 93.50 192 LEU A N 1
ATOM 1568 C CA . LEU A 1 192 ? 15.577 -1.067 -25.527 1.00 93.50 192 LEU A CA 1
ATOM 1569 C C . LEU A 1 192 ? 15.232 -2.016 -26.679 1.00 93.50 192 LEU A C 1
ATOM 1571 O O . LEU A 1 192 ? 15.321 -1.610 -27.834 1.00 93.50 192 LEU A O 1
ATOM 1575 N N . ARG A 1 193 ? 14.788 -3.246 -26.388 1.00 92.81 193 ARG A N 1
ATOM 1576 C CA . ARG A 1 193 ? 14.297 -4.182 -27.414 1.00 92.81 193 ARG A CA 1
ATOM 1577 C C . ARG A 1 193 ? 13.046 -3.653 -28.117 1.00 92.81 193 ARG A C 1
ATOM 1579 O O . ARG A 1 193 ? 12.957 -3.741 -29.338 1.00 92.81 193 ARG A O 1
ATOM 1586 N N . LYS A 1 194 ? 12.085 -3.095 -27.367 1.00 91.69 194 LYS A N 1
ATOM 1587 C CA . LYS A 1 194 ? 10.842 -2.545 -27.943 1.00 91.69 194 LYS A CA 1
ATOM 1588 C C . LYS A 1 194 ? 11.046 -1.185 -28.612 1.00 91.69 194 LYS A C 1
ATOM 1590 O O . LYS A 1 194 ? 10.413 -0.904 -29.624 1.00 91.69 194 LYS A O 1
ATOM 1595 N N . GLN A 1 195 ? 11.911 -0.343 -28.054 1.00 92.88 195 GLN A N 1
ATOM 1596 C CA . GLN A 1 195 ? 12.180 1.005 -28.538 1.00 92.88 195 GLN A CA 1
ATOM 1597 C C . GLN A 1 195 ? 13.670 1.367 -28.382 1.00 92.88 195 GLN A C 1
ATOM 1599 O O . GLN A 1 195 ? 14.053 2.056 -27.431 1.00 92.88 195 GLN A O 1
ATOM 1604 N N . PRO A 1 196 ? 14.521 0.992 -29.358 1.00 93.94 196 PRO A N 1
ATOM 1605 C CA . PRO A 1 196 ? 15.960 1.270 -29.313 1.00 93.94 196 PRO A CA 1
ATOM 1606 C C . PRO A 1 196 ? 16.309 2.762 -29.200 1.00 93.94 196 PRO A C 1
ATOM 1608 O O . PRO A 1 196 ? 17.341 3.121 -28.636 1.00 93.94 196 PRO A O 1
ATOM 1611 N N . SER A 1 197 ? 15.434 3.654 -29.686 1.00 92.50 197 SER A N 1
ATOM 1612 C CA . SER A 1 197 ? 15.628 5.109 -29.606 1.00 92.50 197 SER A CA 1
ATOM 1613 C C . SER A 1 197 ? 15.653 5.645 -28.170 1.00 92.50 197 SER A C 1
ATOM 1615 O O . SER A 1 197 ? 16.151 6.745 -27.946 1.00 92.50 197 SER A O 1
ATOM 1617 N N . MET A 1 198 ? 15.137 4.890 -27.190 1.00 92.38 198 MET A N 1
ATOM 1618 C CA . MET A 1 198 ? 15.185 5.270 -25.773 1.00 92.38 198 MET A CA 1
ATOM 1619 C C . MET A 1 198 ? 16.606 5.274 -25.201 1.00 92.38 198 MET A C 1
ATOM 1621 O O . MET A 1 198 ? 16.812 5.835 -24.128 1.00 92.38 198 MET A O 1
ATOM 1625 N N . LYS A 1 199 ? 17.592 4.723 -25.924 1.00 91.94 199 LYS A N 1
ATOM 1626 C CA . LYS A 1 199 ? 19.002 4.754 -25.526 1.00 91.94 199 LYS A CA 1
ATOM 1627 C C . LYS A 1 199 ? 19.493 6.162 -25.176 1.00 91.94 199 LYS A C 1
ATOM 1629 O O . LYS A 1 199 ? 20.123 6.322 -24.144 1.00 91.94 199 LYS A O 1
ATOM 1634 N N . TYR A 1 200 ? 19.121 7.184 -25.950 1.00 91.31 200 TYR A N 1
ATOM 1635 C CA . TYR A 1 200 ? 19.516 8.569 -25.655 1.00 91.31 200 TYR A CA 1
ATOM 1636 C C . TYR A 1 200 ? 19.012 9.054 -24.287 1.00 91.31 200 TYR A C 1
ATOM 1638 O O . TYR A 1 200 ? 19.743 9.694 -23.539 1.00 91.31 200 TYR A O 1
ATOM 1646 N N . LEU A 1 201 ? 17.762 8.727 -23.941 1.00 92.00 201 LEU A N 1
ATOM 1647 C CA . LEU A 1 201 ? 17.186 9.101 -22.650 1.00 92.00 201 LEU A CA 1
ATOM 1648 C C . LEU A 1 201 ? 17.856 8.349 -21.496 1.00 92.00 201 LEU A C 1
ATOM 1650 O O . LEU A 1 201 ? 18.014 8.907 -20.414 1.00 92.00 201 LEU A O 1
ATOM 1654 N N . ILE A 1 202 ? 18.225 7.087 -21.718 1.00 91.12 202 ILE A N 1
ATOM 1655 C CA . ILE A 1 202 ? 18.989 6.290 -20.757 1.00 91.12 202 ILE A CA 1
ATOM 1656 C C . ILE A 1 202 ? 20.346 6.964 -20.542 1.00 91.12 202 ILE A C 1
ATOM 1658 O O . ILE A 1 202 ? 20.646 7.350 -19.418 1.00 91.12 202 ILE A O 1
ATOM 1662 N N . ASP A 1 203 ? 21.105 7.215 -21.605 1.00 90.62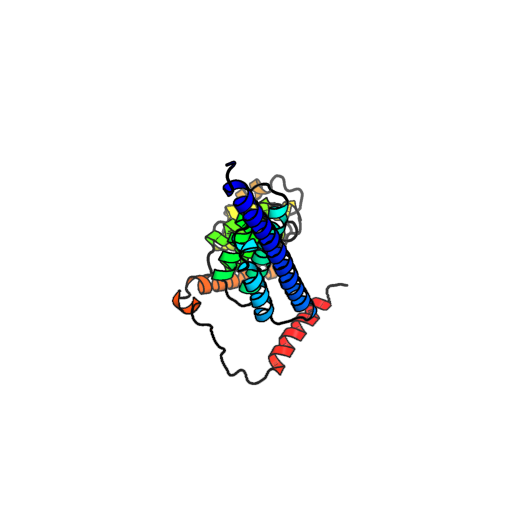 203 ASP A N 1
ATOM 1663 C CA . ASP A 1 203 ? 22.424 7.848 -21.512 1.00 90.62 203 ASP A CA 1
ATOM 1664 C C . ASP A 1 203 ? 22.366 9.198 -20.756 1.00 90.62 203 ASP A C 1
ATOM 1666 O O . ASP A 1 203 ? 23.204 9.450 -19.892 1.00 90.62 203 ASP A O 1
ATOM 1670 N N . ASP A 1 204 ? 21.340 10.031 -20.988 1.00 91.94 204 ASP A N 1
ATOM 1671 C CA . ASP A 1 204 ? 21.138 11.284 -20.235 1.00 91.94 204 ASP A CA 1
ATOM 1672 C C . ASP A 1 204 ? 20.724 11.054 -18.768 1.00 91.94 204 ASP A C 1
ATOM 1674 O O . ASP A 1 204 ? 21.269 11.678 -17.856 1.00 91.94 204 ASP A O 1
ATOM 1678 N N . THR A 1 205 ? 19.788 10.134 -18.507 1.00 91.88 205 THR A N 1
ATOM 1679 C CA . THR A 1 205 ? 19.291 9.851 -17.146 1.00 91.88 205 THR A CA 1
ATOM 1680 C C . THR A 1 205 ? 20.371 9.222 -16.260 1.00 91.88 205 THR A C 1
ATOM 1682 O O . THR A 1 205 ? 20.380 9.444 -15.049 1.00 91.88 205 THR A O 1
ATOM 1685 N N . PHE A 1 206 ? 21.270 8.434 -16.851 1.00 90.69 206 PHE A N 1
ATOM 1686 C CA . PHE A 1 206 ? 22.334 7.700 -16.166 1.00 90.69 206 PHE A CA 1
ATOM 1687 C C . PHE A 1 206 ? 23.706 8.379 -16.266 1.00 90.69 206 PHE A C 1
ATOM 1689 O O . PHE A 1 206 ? 24.696 7.785 -15.856 1.00 90.69 206 PHE A O 1
ATOM 1696 N N . LYS A 1 207 ? 23.796 9.624 -16.749 1.00 88.62 207 LYS A N 1
ATOM 1697 C CA . LYS A 1 207 ? 25.078 10.341 -16.892 1.00 88.62 207 LYS A CA 1
ATOM 1698 C C . LYS A 1 207 ? 25.902 10.435 -15.597 1.00 88.62 207 LYS A C 1
ATOM 1700 O O . LYS A 1 207 ? 27.125 10.446 -15.656 1.00 88.62 207 LYS A O 1
ATOM 1705 N N . ASP A 1 208 ? 25.221 10.486 -14.450 1.00 86.62 208 ASP A N 1
ATOM 1706 C CA . ASP A 1 208 ? 25.823 10.595 -13.114 1.00 86.62 208 ASP A CA 1
ATOM 1707 C C . ASP A 1 208 ? 25.891 9.233 -12.386 1.00 86.62 208 ASP A C 1
ATOM 1709 O O . ASP A 1 208 ? 26.259 9.157 -11.212 1.00 86.62 208 ASP A O 1
ATOM 1713 N N . PHE A 1 209 ? 25.495 8.141 -13.052 1.00 88.25 209 PHE A N 1
ATOM 1714 C CA . PHE A 1 209 ? 25.544 6.795 -12.491 1.00 88.25 209 PHE A CA 1
ATOM 1715 C C . PHE A 1 209 ? 26.971 6.245 -12.577 1.00 88.25 209 PHE A C 1
ATOM 1717 O O . PHE A 1 209 ? 27.502 6.012 -13.657 1.00 88.25 209 PHE A O 1
ATOM 1724 N N . ASN A 1 210 ? 27.580 5.991 -11.420 1.00 80.06 210 ASN A N 1
ATOM 1725 C CA . ASN A 1 210 ? 28.967 5.520 -11.324 1.00 80.06 210 ASN A CA 1
ATOM 1726 C C . ASN A 1 210 ? 29.116 3.987 -11.414 1.00 80.06 210 ASN A C 1
ATOM 1728 O O . ASN A 1 210 ? 30.218 3.471 -11.229 1.00 80.06 210 ASN A O 1
ATOM 1732 N N . GLY A 1 211 ? 28.023 3.246 -11.621 1.00 79.56 211 GLY A N 1
ATOM 1733 C CA . GLY A 1 211 ? 28.048 1.790 -11.769 1.00 79.56 211 GLY A CA 1
ATOM 1734 C C . GLY A 1 211 ? 28.126 1.348 -13.230 1.00 79.56 211 GLY A C 1
ATOM 1735 O O . GLY A 1 211 ? 27.829 2.107 -14.149 1.00 79.56 211 GLY A O 1
ATOM 1736 N N . GLU A 1 212 ? 28.483 0.086 -13.450 1.00 80.75 212 GLU A N 1
ATOM 1737 C CA . GLU A 1 212 ? 28.386 -0.534 -14.771 1.00 80.75 212 GLU A CA 1
ATOM 1738 C C . GLU A 1 212 ? 26.986 -1.128 -14.965 1.00 80.75 212 GLU A C 1
ATOM 1740 O O . GLU A 1 212 ? 26.471 -1.836 -14.095 1.00 80.75 212 GLU A O 1
ATOM 1745 N N . LEU A 1 213 ? 26.351 -0.836 -16.103 1.00 82.00 213 LEU A N 1
ATOM 1746 C CA . LEU A 1 213 ? 25.090 -1.474 -16.475 1.00 82.00 213 LEU A CA 1
ATOM 1747 C C . LEU A 1 213 ? 25.370 -2.914 -16.900 1.00 82.00 213 LEU A C 1
ATOM 1749 O O . LEU A 1 213 ? 25.836 -3.173 -18.008 1.00 82.00 213 LEU A O 1
ATOM 1753 N N . VAL A 1 214 ? 25.068 -3.852 -16.008 1.00 82.31 214 VAL A N 1
ATOM 1754 C CA . VAL A 1 214 ? 25.257 -5.279 -16.269 1.00 82.31 214 VAL A CA 1
ATOM 1755 C C . VAL A 1 214 ? 24.317 -5.748 -17.379 1.00 82.31 214 VAL A C 1
ATOM 1757 O O . VAL A 1 214 ? 23.102 -5.532 -17.328 1.00 82.31 214 VAL A O 1
ATOM 1760 N N . VAL A 1 215 ? 24.889 -6.432 -18.370 1.00 80.06 215 VAL A N 1
ATOM 1761 C CA . VAL A 1 215 ? 24.134 -7.138 -19.408 1.00 80.06 215 VAL A CA 1
ATOM 1762 C C . VAL A 1 215 ? 23.639 -8.458 -18.826 1.00 80.06 215 VAL A C 1
ATOM 1764 O O . VAL A 1 215 ? 24.430 -9.270 -18.350 1.00 80.06 215 VAL A O 1
ATOM 1767 N N . LEU A 1 216 ? 22.324 -8.654 -18.838 1.00 86.00 216 LEU A N 1
ATOM 1768 C CA . LEU A 1 216 ? 21.683 -9.881 -18.369 1.00 86.00 216 LEU A CA 1
ATOM 1769 C C . LEU A 1 216 ? 21.466 -10.848 -19.534 1.00 86.00 216 LEU A C 1
ATOM 1771 O O . LEU A 1 216 ? 21.394 -10.428 -20.688 1.00 86.00 216 LEU A O 1
ATOM 1775 N N . GLU A 1 217 ? 21.354 -12.140 -19.229 1.00 88.88 217 GLU A N 1
ATOM 1776 C CA . GLU A 1 217 ? 21.115 -13.167 -20.242 1.00 88.88 217 GLU A CA 1
ATOM 1777 C C . GLU A 1 217 ? 19.753 -12.981 -20.926 1.00 88.88 217 GLU A C 1
ATOM 1779 O O . GLU A 1 217 ? 18.756 -12.623 -20.294 1.00 88.88 217 GLU A O 1
ATOM 1784 N N . ASP A 1 218 ? 19.679 -13.284 -22.224 1.00 90.56 218 ASP A N 1
ATOM 1785 C CA . ASP A 1 218 ? 18.432 -13.152 -22.985 1.00 90.56 218 ASP A CA 1
ATOM 1786 C C . ASP A 1 218 ? 17.302 -14.032 -22.423 1.00 90.56 218 ASP A C 1
ATOM 1788 O O . ASP A 1 218 ? 16.136 -13.641 -22.492 1.00 90.56 218 ASP A O 1
ATOM 1792 N N . SER A 1 219 ? 17.643 -15.191 -21.850 1.00 90.81 219 SER A N 1
ATOM 1793 C CA . SER A 1 219 ? 16.735 -16.107 -21.146 1.00 90.81 219 SER A CA 1
ATOM 1794 C C . SER A 1 219 ? 16.014 -15.418 -19.982 1.00 90.81 219 SER A C 1
ATOM 1796 O O . SER A 1 219 ? 14.787 -15.487 -19.895 1.00 90.81 219 SER A O 1
ATOM 1798 N N . ASP A 1 220 ? 16.759 -14.701 -19.140 1.00 86.62 220 ASP A N 1
ATOM 1799 C CA . ASP A 1 220 ? 16.235 -13.955 -17.995 1.00 86.62 220 ASP A CA 1
ATOM 1800 C C . ASP A 1 220 ? 15.306 -12.822 -18.440 1.00 86.62 220 ASP A C 1
ATOM 1802 O O . ASP A 1 220 ? 14.229 -12.622 -17.875 1.00 86.62 220 ASP A O 1
ATOM 1806 N N . VAL A 1 221 ? 15.710 -12.090 -19.482 1.00 86.31 221 VAL A N 1
ATOM 1807 C CA . VAL A 1 221 ? 14.915 -10.992 -20.048 1.00 86.31 221 VAL A CA 1
ATOM 1808 C C . VAL A 1 221 ? 13.600 -11.522 -20.628 1.00 86.31 221 VAL A C 1
ATOM 1810 O O . VAL A 1 221 ? 12.547 -10.926 -20.405 1.00 86.31 221 VAL A O 1
ATOM 1813 N N . ASN A 1 222 ? 13.639 -12.660 -21.326 1.00 87.75 222 ASN A N 1
ATOM 1814 C CA . ASN A 1 222 ? 12.447 -13.297 -21.885 1.00 87.75 222 ASN A CA 1
ATOM 1815 C C . ASN A 1 222 ? 11.496 -13.785 -20.784 1.00 87.75 222 ASN A C 1
ATOM 1817 O O . ASN A 1 222 ? 10.288 -13.579 -20.889 1.00 87.75 222 ASN A O 1
ATOM 1821 N N . GLN A 1 223 ? 12.023 -14.393 -19.716 1.00 84.56 223 GLN A N 1
ATOM 1822 C CA . GLN A 1 223 ? 11.199 -14.818 -18.583 1.00 84.56 223 GLN A CA 1
ATOM 1823 C C . GLN A 1 223 ? 10.529 -13.619 -17.902 1.00 84.56 223 GLN A C 1
ATOM 1825 O O . GLN A 1 223 ? 9.338 -13.661 -17.603 1.00 84.56 223 GLN A O 1
ATOM 1830 N N . PHE A 1 224 ? 11.258 -12.517 -17.727 1.00 86.56 224 PHE A N 1
ATOM 1831 C CA . PHE A 1 224 ? 10.698 -11.299 -17.152 1.00 86.56 224 PHE A CA 1
ATOM 1832 C C . PHE A 1 224 ? 9.598 -10.674 -18.027 1.00 86.56 224 PHE A C 1
ATOM 1834 O O . PHE A 1 224 ? 8.599 -10.187 -17.498 1.00 86.56 224 PHE A O 1
ATOM 1841 N N . GLU A 1 225 ? 9.727 -10.719 -19.359 1.00 84.75 225 GLU A N 1
ATOM 1842 C CA . GLU A 1 225 ? 8.652 -10.287 -20.268 1.00 84.75 225 GLU A CA 1
ATOM 1843 C C . GLU A 1 225 ? 7.382 -11.128 -20.080 1.00 84.75 225 GLU A C 1
ATOM 1845 O O . GLU A 1 225 ? 6.280 -10.580 -20.007 1.00 84.75 225 GLU A O 1
ATOM 1850 N N . VAL A 1 226 ? 7.535 -12.449 -19.931 1.00 83.69 226 VAL A N 1
ATOM 1851 C CA . VAL A 1 226 ? 6.422 -13.360 -19.631 1.00 83.69 226 VAL A CA 1
ATOM 1852 C C . VAL A 1 226 ? 5.764 -12.996 -18.299 1.00 83.69 226 VAL A C 1
ATOM 1854 O O . VAL A 1 226 ? 4.535 -12.918 -18.231 1.00 83.69 226 VAL A O 1
ATOM 1857 N N . ASP A 1 227 ? 6.545 -12.736 -17.252 1.00 82.06 227 ASP A N 1
ATOM 1858 C CA . ASP A 1 227 ? 6.027 -12.375 -15.927 1.00 82.06 227 ASP A CA 1
ATOM 1859 C C . ASP A 1 227 ? 5.252 -11.042 -15.961 1.00 82.06 227 ASP A C 1
ATOM 1861 O O . ASP A 1 227 ? 4.160 -10.933 -15.392 1.00 82.06 227 ASP A O 1
ATOM 1865 N N . ILE A 1 228 ? 5.764 -10.045 -16.692 1.00 79.25 228 ILE A N 1
ATOM 1866 C CA . ILE A 1 228 ? 5.096 -8.752 -16.901 1.00 79.25 228 ILE A CA 1
ATOM 1867 C C . ILE A 1 228 ? 3.765 -8.914 -17.650 1.00 79.25 228 ILE A C 1
ATOM 1869 O O . ILE A 1 228 ? 2.769 -8.281 -17.283 1.00 79.25 228 ILE A O 1
ATOM 1873 N N . GLU A 1 229 ? 3.700 -9.759 -18.680 1.00 77.12 229 GLU A N 1
ATOM 1874 C CA . GLU A 1 229 ? 2.447 -9.997 -19.408 1.00 77.12 229 GLU A CA 1
ATOM 1875 C C . GLU A 1 229 ? 1.418 -10.757 -18.552 1.00 77.12 229 GLU A C 1
ATOM 1877 O O . GLU A 1 229 ? 0.227 -10.442 -18.599 1.00 77.12 229 GLU A O 1
ATOM 1882 N N . HIS A 1 230 ? 1.842 -11.686 -17.688 1.00 79.44 230 HIS A N 1
ATOM 1883 C CA . HIS A 1 230 ? 0.939 -12.294 -16.700 1.00 79.44 230 HIS A CA 1
ATOM 1884 C C . HIS A 1 230 ? 0.408 -11.257 -15.703 1.00 79.44 230 HIS A C 1
ATOM 1886 O O . HIS A 1 230 ? -0.791 -11.225 -15.408 1.00 79.44 230 HIS A O 1
ATOM 1892 N N . PHE A 1 231 ? 1.276 -10.368 -15.217 1.00 78.81 231 PHE A N 1
ATOM 1893 C CA . PHE A 1 231 ? 0.886 -9.272 -14.334 1.00 78.81 231 PHE A CA 1
ATOM 1894 C C . PHE A 1 231 ? -0.157 -8.352 -14.989 1.00 78.81 231 PHE A C 1
ATOM 1896 O O . PHE A 1 231 ? -1.189 -8.044 -14.387 1.00 78.81 231 PHE A O 1
ATOM 1903 N N . LYS A 1 232 ? 0.046 -7.998 -16.262 1.00 76.69 232 LYS A N 1
ATOM 1904 C CA . LYS A 1 232 ? -0.910 -7.239 -17.079 1.00 76.69 232 LYS A CA 1
ATOM 1905 C C . LYS A 1 232 ? -2.269 -7.932 -17.177 1.00 76.69 232 LYS A C 1
ATOM 1907 O O . LYS A 1 232 ? -3.297 -7.294 -16.957 1.00 76.69 232 LYS A O 1
ATOM 1912 N N . GLN A 1 233 ? -2.291 -9.230 -17.487 1.00 71.88 233 GLN A N 1
ATOM 1913 C CA . GLN A 1 233 ? -3.537 -9.999 -17.578 1.00 71.88 233 GLN A CA 1
ATOM 1914 C C . GLN A 1 233 ? -4.300 -10.007 -16.251 1.00 71.88 233 GLN A C 1
ATOM 1916 O O . GLN A 1 233 ? -5.523 -9.876 -16.252 1.00 71.88 233 GLN A O 1
ATOM 1921 N N . ASN A 1 234 ? -3.594 -10.123 -15.125 1.00 72.25 234 ASN A N 1
ATOM 1922 C CA . ASN A 1 234 ? -4.211 -10.072 -13.803 1.00 72.25 234 ASN A CA 1
ATOM 1923 C C . ASN A 1 234 ? -4.849 -8.703 -13.537 1.00 72.25 234 ASN A C 1
ATOM 1925 O O . ASN A 1 234 ? -6.009 -8.648 -13.141 1.00 72.25 234 ASN A O 1
ATOM 1929 N N . ILE A 1 235 ? -4.156 -7.605 -13.850 1.00 70.12 235 ILE A N 1
ATOM 1930 C CA . ILE A 1 235 ? -4.715 -6.249 -13.729 1.00 70.12 235 ILE A CA 1
ATOM 1931 C C . ILE A 1 235 ? -5.969 -6.073 -14.596 1.00 70.12 235 ILE A C 1
ATOM 1933 O O . ILE A 1 235 ? -6.982 -5.572 -14.111 1.00 70.12 235 ILE A O 1
ATOM 1937 N N . PHE A 1 236 ? -5.935 -6.491 -15.865 1.00 66.06 236 PHE A N 1
ATOM 1938 C CA . PHE A 1 236 ? -7.091 -6.342 -16.756 1.00 66.06 236 PHE A CA 1
ATOM 1939 C C . PHE A 1 236 ? -8.284 -7.190 -16.321 1.00 66.06 236 PHE A C 1
ATOM 1941 O O . PHE A 1 236 ? -9.424 -6.745 -16.451 1.00 66.06 236 PHE A O 1
ATOM 1948 N N . LYS A 1 237 ? -8.054 -8.393 -15.786 1.00 67.50 237 LYS A N 1
ATOM 1949 C CA . LYS A 1 237 ? -9.127 -9.194 -15.180 1.00 67.50 237 LYS A CA 1
ATOM 1950 C C . LYS A 1 237 ? -9.775 -8.442 -14.018 1.00 67.50 237 LYS A C 1
ATOM 1952 O O . LYS A 1 237 ? -10.996 -8.403 -13.941 1.00 67.50 237 LYS A O 1
ATOM 1957 N N . LEU A 1 238 ? -8.970 -7.793 -13.174 1.00 58.91 238 LEU A N 1
ATOM 1958 C CA . LEU A 1 238 ? -9.464 -7.007 -12.041 1.00 58.91 238 LEU A CA 1
ATOM 1959 C C . LEU A 1 238 ? -10.261 -5.767 -12.474 1.00 58.91 238 LEU A C 1
ATOM 1961 O O . LEU A 1 238 ? -11.259 -5.434 -11.847 1.00 58.91 238 LEU A O 1
ATOM 1965 N N . GLN A 1 239 ? -9.868 -5.115 -13.570 1.00 60.94 239 GLN A N 1
ATOM 1966 C CA . GLN A 1 239 ? -10.561 -3.934 -14.106 1.00 60.94 239 GLN A CA 1
ATOM 1967 C C . GLN A 1 239 ? -11.908 -4.238 -14.775 1.00 60.94 239 GLN A C 1
ATOM 1969 O O . GLN A 1 239 ? -12.772 -3.367 -14.811 1.00 60.94 239 GLN A O 1
ATOM 1974 N N . ASN A 1 240 ? -12.080 -5.447 -15.316 1.00 56.84 240 ASN A N 1
ATOM 1975 C CA . ASN A 1 240 ? -13.267 -5.840 -16.083 1.00 56.84 240 ASN A CA 1
ATOM 1976 C C . ASN A 1 240 ? -14.286 -6.662 -15.269 1.00 56.84 240 ASN A C 1
ATOM 1978 O O . ASN A 1 240 ? -15.253 -7.169 -15.837 1.00 56.84 240 ASN A O 1
ATOM 1982 N N . LEU A 1 241 ? -14.086 -6.815 -13.956 1.00 47.69 241 LEU A N 1
ATOM 1983 C CA . LEU A 1 241 ? -15.059 -7.455 -13.066 1.00 47.69 241 LEU A CA 1
ATOM 1984 C C . LEU A 1 241 ? -16.295 -6.547 -12.889 1.00 47.69 241 LEU A C 1
ATOM 1986 O O . LEU A 1 241 ? -16.141 -5.391 -12.487 1.00 47.69 241 LEU A O 1
ATOM 1990 N N . PRO A 1 242 ? -17.525 -7.033 -13.160 1.00 40.88 242 PRO A N 1
ATOM 1991 C CA . PRO A 1 242 ? -18.744 -6.275 -12.889 1.00 40.88 242 PRO A CA 1
ATOM 1992 C C . PRO A 1 242 ? -18.849 -5.926 -11.398 1.00 40.88 242 PRO A C 1
ATOM 1994 O O . PRO A 1 242 ? -18.659 -6.795 -10.545 1.00 40.88 242 PRO A O 1
ATOM 1997 N N . GLN A 1 243 ? -19.205 -4.674 -11.081 1.00 46.19 243 GLN A N 1
ATOM 1998 C CA . GLN A 1 243 ? -19.319 -4.161 -9.702 1.00 46.19 243 GLN A CA 1
ATOM 1999 C C . GLN A 1 243 ? -20.269 -4.989 -8.810 1.00 46.19 243 GLN A C 1
ATOM 2001 O O . GLN A 1 243 ? -20.120 -4.998 -7.593 1.00 46.19 243 GLN A O 1
ATOM 2006 N N . GLU A 1 244 ? -21.196 -5.750 -9.396 1.00 38.50 244 GLU A N 1
ATOM 2007 C CA . GLU A 1 244 ? -22.136 -6.620 -8.673 1.00 38.50 244 GLU A CA 1
ATOM 2008 C C . GLU A 1 244 ? -21.506 -7.922 -8.138 1.00 38.50 244 GLU A C 1
ATOM 2010 O O . GLU A 1 244 ? -22.042 -8.525 -7.210 1.00 38.50 244 GLU A O 1
ATOM 2015 N N . GLN A 1 245 ? -20.331 -8.339 -8.627 1.00 42.94 245 GLN A N 1
ATOM 2016 C CA . GLN A 1 245 ? -19.601 -9.494 -8.073 1.00 42.94 245 GLN A CA 1
ATOM 2017 C C . GLN A 1 245 ? -18.720 -9.136 -6.865 1.00 42.94 245 GLN A C 1
ATOM 2019 O O . GLN A 1 245 ? -18.191 -10.027 -6.207 1.00 42.94 245 GLN A O 1
ATOM 2024 N N . GLN A 1 246 ? -18.622 -7.850 -6.509 1.00 42.38 246 GLN A N 1
ATOM 2025 C CA . GLN A 1 246 ? -17.981 -7.396 -5.268 1.00 42.38 246 GLN A CA 1
ATOM 2026 C C . GLN A 1 246 ? -18.919 -7.477 -4.045 1.00 42.38 246 GLN A C 1
ATOM 2028 O O . GLN A 1 246 ? -18.484 -7.214 -2.928 1.00 42.38 246 GLN A O 1
ATOM 2033 N N . ALA A 1 247 ? -20.182 -7.893 -4.229 1.00 36.03 247 ALA A N 1
ATOM 2034 C CA . ALA A 1 247 ? -21.170 -8.063 -3.157 1.00 36.03 247 ALA A CA 1
ATOM 2035 C C . ALA A 1 247 ? -21.641 -9.519 -2.938 1.00 36.03 247 ALA A C 1
ATOM 2037 O O . ALA A 1 247 ? -22.523 -9.755 -2.115 1.00 36.03 247 ALA A O 1
ATOM 2038 N N . ILE A 1 248 ? -21.060 -10.517 -3.619 1.00 35.84 248 ILE A N 1
ATOM 2039 C CA . ILE A 1 248 ? -21.429 -11.933 -3.437 1.00 35.84 248 ILE A CA 1
ATOM 2040 C C . ILE A 1 248 ? -20.175 -12.799 -3.288 1.00 35.84 248 ILE A C 1
ATOM 2042 O O . ILE A 1 248 ? -19.818 -13.566 -4.172 1.00 35.84 248 ILE A O 1
ATOM 2046 N N . VAL A 1 249 ? -19.524 -12.703 -2.129 1.00 35.88 249 VAL A N 1
ATOM 2047 C CA . VAL A 1 249 ? -18.827 -13.847 -1.517 1.00 35.88 249 VAL A CA 1
ATOM 2048 C C . VAL A 1 249 ? -19.163 -13.847 -0.025 1.00 35.88 249 VAL A C 1
ATOM 2050 O O . VAL A 1 249 ? -18.316 -13.700 0.847 1.00 35.88 249 VAL A O 1
ATOM 2053 N N . SER A 1 250 ? -20.455 -13.975 0.275 1.00 34.16 250 SER A N 1
ATOM 2054 C CA . SER A 1 250 ? -20.880 -14.621 1.512 1.00 34.16 250 SER A CA 1
ATOM 2055 C C . SER A 1 250 ? -21.242 -16.064 1.154 1.00 34.16 250 SER A C 1
ATOM 2057 O O . SER A 1 250 ? -22.173 -16.315 0.396 1.00 34.16 250 SER A O 1
ATOM 2059 N N . ASN A 1 251 ? -20.467 -16.990 1.721 1.00 29.78 251 ASN A N 1
ATOM 2060 C CA . ASN A 1 251 ? -20.571 -18.455 1.694 1.00 29.78 251 ASN A CA 1
ATOM 2061 C C . ASN A 1 251 ? -19.923 -19.243 0.528 1.00 29.78 251 ASN A C 1
ATOM 2063 O O . ASN A 1 251 ? -19.874 -18.783 -0.610 1.00 29.78 251 ASN A O 1
ATOM 2067 N N . PRO A 1 252 ? -19.356 -20.430 0.846 1.00 31.05 252 PRO A N 1
ATOM 2068 C CA . PRO A 1 252 ? -18.210 -21.015 0.150 1.00 31.05 252 PRO A CA 1
ATOM 2069 C C . PRO A 1 252 ? -18.623 -22.020 -0.938 1.00 31.05 252 PRO A C 1
ATOM 2071 O O . PRO A 1 252 ? -19.639 -22.702 -0.778 1.00 31.05 252 PRO A O 1
ATOM 2074 N N . PRO A 1 253 ? -17.812 -22.236 -1.992 1.00 28.20 253 PRO A N 1
ATOM 2075 C CA . PRO A 1 253 ? -18.004 -23.375 -2.872 1.00 28.20 253 PRO A CA 1
ATOM 2076 C C . PRO A 1 253 ? -17.533 -24.644 -2.168 1.00 28.20 253 PRO A C 1
ATOM 2078 O O . PRO A 1 253 ? -16.350 -24.877 -1.914 1.00 28.20 253 PRO A O 1
ATOM 2081 N N . THR A 1 254 ? -18.518 -25.466 -1.848 1.00 35.34 254 THR A N 1
ATOM 2082 C CA . THR A 1 254 ? -18.374 -26.884 -1.568 1.00 35.34 254 THR A CA 1
ATOM 2083 C C . THR A 1 254 ? -17.752 -27.578 -2.790 1.00 35.34 254 THR A C 1
ATOM 2085 O O . THR A 1 254 ? -18.074 -27.235 -3.923 1.00 35.34 254 THR A O 1
ATOM 2088 N N . ALA A 1 255 ? -16.920 -28.590 -2.521 1.00 34.59 255 ALA A N 1
ATOM 2089 C CA . ALA A 1 255 ? -16.291 -29.539 -3.452 1.00 34.59 255 ALA A CA 1
ATOM 2090 C C . ALA A 1 255 ? -14.937 -29.144 -4.090 1.00 34.59 255 ALA A C 1
ATOM 2092 O O . ALA A 1 255 ? -14.832 -28.875 -5.282 1.00 34.59 255 ALA A O 1
ATOM 2093 N N . ILE A 1 256 ? -13.861 -29.293 -3.302 1.00 28.98 256 ILE A N 1
ATOM 2094 C CA . ILE A 1 256 ? -12.600 -29.893 -3.776 1.00 28.98 256 ILE A CA 1
ATOM 2095 C C . ILE A 1 256 ? -12.352 -31.144 -2.929 1.00 28.98 256 ILE A C 1
ATOM 2097 O O . ILE A 1 256 ? -12.340 -31.102 -1.698 1.00 28.98 256 ILE A O 1
ATOM 2101 N N . SER A 1 257 ? -12.211 -32.279 -3.605 1.00 31.47 257 SER A N 1
ATOM 2102 C CA . SER A 1 257 ? -12.229 -33.637 -3.062 1.00 31.47 257 SER A CA 1
ATOM 2103 C C . SER A 1 257 ? -10.885 -34.103 -2.486 1.00 31.47 257 SER A C 1
ATOM 2105 O O . SER A 1 257 ? -10.419 -35.179 -2.846 1.00 31.47 257 SER A O 1
ATOM 2107 N N . THR A 1 258 ? -10.283 -33.301 -1.599 1.00 38.38 258 THR A N 1
ATOM 2108 C CA . THR A 1 258 ? -9.577 -33.689 -0.350 1.00 38.38 258 THR A CA 1
ATOM 2109 C C . THR A 1 258 ? -8.530 -32.646 0.077 1.00 38.38 258 THR A C 1
ATOM 2111 O O . THR A 1 258 ? -7.765 -32.108 -0.715 1.00 38.38 258 THR A O 1
ATOM 2114 N N . PHE A 1 259 ? -8.485 -32.382 1.388 1.00 28.92 259 PHE A N 1
ATOM 2115 C CA . PHE A 1 259 ? -7.620 -31.406 2.077 1.00 28.92 259 PHE A CA 1
ATOM 2116 C C . PHE A 1 259 ? -6.114 -31.748 2.047 1.00 28.92 259 PHE A C 1
ATOM 2118 O O . PHE A 1 259 ? -5.279 -30.953 2.481 1.00 28.92 259 PHE A O 1
ATOM 2125 N N . GLN A 1 260 ? -5.758 -32.933 1.551 1.00 36.44 260 GLN A N 1
ATOM 2126 C CA . GLN A 1 260 ? -4.393 -33.453 1.574 1.00 36.44 260 GLN A CA 1
ATOM 2127 C C . GLN A 1 260 ? -3.514 -32.829 0.473 1.00 36.44 260 GLN A C 1
ATOM 2129 O O . GLN A 1 260 ? -2.332 -32.573 0.713 1.00 36.44 260 GLN A O 1
ATOM 2134 N N . ASP A 1 261 ? -4.099 -32.464 -0.673 1.00 37.06 261 ASP A N 1
ATOM 2135 C CA . ASP A 1 261 ? -3.363 -31.900 -1.815 1.00 37.06 261 ASP A CA 1
ATOM 2136 C C . ASP A 1 261 ? -3.066 -30.399 -1.662 1.00 37.06 261 ASP A C 1
ATOM 2138 O O . ASP A 1 261 ? -2.012 -29.914 -2.077 1.00 37.06 261 ASP A O 1
ATOM 2142 N N . PHE A 1 262 ? -3.935 -29.659 -0.967 1.00 35.69 262 PHE A N 1
ATOM 2143 C CA . PHE A 1 262 ? -3.695 -28.245 -0.663 1.00 35.69 262 PHE A CA 1
ATOM 2144 C C . PHE A 1 262 ? -2.609 -28.068 0.416 1.00 35.69 262 PHE A C 1
ATOM 2146 O O . PHE A 1 262 ? -1.768 -27.171 0.327 1.00 35.69 262 PHE A O 1
ATOM 2153 N N . GLY A 1 263 ? -2.554 -28.983 1.393 1.00 33.84 263 GLY A N 1
ATOM 2154 C CA . GLY A 1 263 ? -1.502 -29.009 2.415 1.00 33.84 263 GLY A CA 1
ATOM 2155 C C . GLY A 1 263 ? -0.111 -29.323 1.850 1.00 33.84 263 GLY A C 1
ATOM 2156 O O . GLY A 1 263 ? 0.872 -28.695 2.245 1.00 33.84 263 GLY A O 1
ATOM 2157 N N . GLN A 1 264 ? -0.019 -30.238 0.878 1.00 43.28 264 GLN A N 1
ATOM 2158 C CA . GLN A 1 264 ? 1.235 -30.600 0.196 1.00 43.28 264 GLN A CA 1
ATOM 2159 C C . GLN A 1 264 ? 1.807 -29.438 -0.638 1.00 43.28 264 GLN A C 1
ATOM 2161 O O . GLN A 1 264 ? 3.020 -29.214 -0.641 1.00 43.28 264 GLN A O 1
ATOM 2166 N N . TYR A 1 265 ? 0.942 -28.653 -1.290 1.00 42.12 265 TYR A N 1
ATOM 2167 C CA . TYR A 1 265 ? 1.343 -27.492 -2.092 1.00 42.12 265 TYR A CA 1
ATOM 2168 C C . TYR A 1 265 ? 1.973 -26.376 -1.240 1.00 42.12 265 TYR A C 1
ATOM 2170 O O . TYR A 1 265 ? 3.038 -25.852 -1.582 1.00 42.12 265 TYR A O 1
ATOM 2178 N N . ILE A 1 266 ? 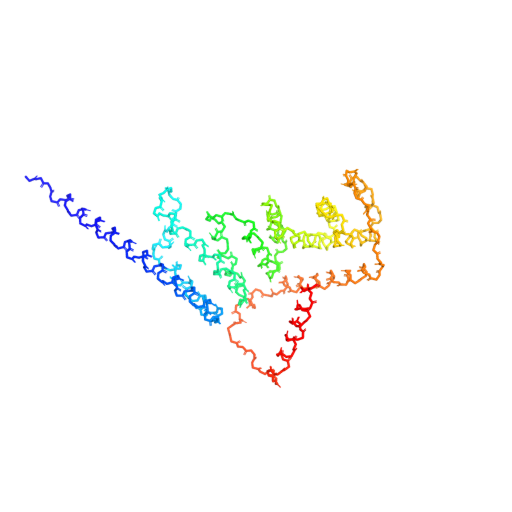1.378 -26.064 -0.082 1.00 39.53 266 ILE A N 1
ATOM 2179 C CA . ILE A 1 266 ? 1.913 -25.040 0.827 1.00 39.53 266 ILE A CA 1
ATOM 2180 C C . ILE A 1 266 ? 3.185 -25.532 1.538 1.00 39.53 266 ILE A C 1
ATOM 2182 O O . ILE A 1 266 ? 4.148 -24.775 1.644 1.00 39.53 266 ILE A O 1
ATOM 2186 N N . LEU A 1 267 ? 3.266 -26.806 1.943 1.00 37.56 267 LEU A N 1
ATOM 2187 C CA . LEU A 1 267 ? 4.480 -27.378 2.550 1.00 37.56 267 LEU A CA 1
ATOM 2188 C C . LEU A 1 267 ? 5.686 -27.386 1.596 1.00 37.56 267 LEU A C 1
ATOM 2190 O O . LEU A 1 267 ? 6.812 -27.155 2.041 1.00 37.56 267 LEU A O 1
ATOM 2194 N N . LYS A 1 268 ? 5.466 -27.604 0.292 1.00 42.72 268 LYS A N 1
ATOM 2195 C CA . LYS A 1 268 ? 6.519 -27.525 -0.732 1.00 42.72 268 LYS A CA 1
ATOM 2196 C C . LYS A 1 268 ? 7.060 -26.100 -0.874 1.00 42.72 268 LYS A C 1
ATOM 2198 O O . LYS A 1 268 ? 8.273 -25.910 -0.869 1.00 42.72 268 LYS A O 1
ATOM 2203 N N . LYS A 1 269 ? 6.175 -25.097 -0.896 1.00 42.53 269 LYS A N 1
ATOM 2204 C CA . LYS A 1 269 ? 6.576 -23.684 -0.932 1.00 42.53 269 LYS A CA 1
ATOM 2205 C C . LYS A 1 269 ? 7.262 -23.237 0.360 1.00 42.53 269 LYS A C 1
ATOM 2207 O O . LYS A 1 269 ? 8.261 -22.535 0.292 1.00 42.53 269 LYS A O 1
ATOM 2212 N N . MET A 1 270 ? 6.813 -23.698 1.528 1.00 36.19 270 MET A N 1
ATOM 2213 C CA . MET A 1 270 ? 7.458 -23.353 2.802 1.00 36.19 270 MET A CA 1
ATOM 2214 C C . MET A 1 270 ? 8.863 -23.959 2.956 1.00 36.19 270 MET A C 1
ATOM 2216 O O . MET A 1 270 ? 9.744 -23.283 3.481 1.00 36.19 270 MET A O 1
ATOM 2220 N N . LYS A 1 271 ? 9.114 -25.176 2.447 1.00 40.72 271 LYS A N 1
ATOM 2221 C CA . LYS A 1 271 ? 10.463 -25.779 2.450 1.00 40.72 271 LYS A CA 1
ATOM 2222 C C . LYS A 1 271 ? 11.451 -25.053 1.530 1.00 40.72 271 LYS A C 1
ATOM 2224 O O . LYS A 1 271 ? 12.625 -24.950 1.875 1.00 40.72 271 LYS A O 1
ATOM 2229 N N . GLU A 1 272 ? 10.978 -24.521 0.403 1.00 41.25 272 GLU A N 1
ATOM 2230 C CA . GLU A 1 272 ? 11.782 -23.687 -0.507 1.00 41.25 272 GLU A CA 1
ATOM 2231 C C . GLU A 1 272 ? 12.168 -22.342 0.143 1.00 41.25 272 GLU A C 1
ATOM 2233 O O . GLU A 1 272 ? 13.277 -21.859 -0.067 1.00 41.25 272 GLU A O 1
ATOM 2238 N N . TYR A 1 273 ? 11.310 -21.774 1.001 1.00 36.91 273 TYR A N 1
ATOM 2239 C CA . TYR A 1 273 ? 11.603 -20.535 1.738 1.00 36.91 273 TYR A CA 1
ATOM 2240 C C . TYR A 1 273 ? 12.490 -20.730 2.983 1.00 36.91 273 TYR A C 1
ATOM 2242 O O . TYR A 1 273 ? 13.187 -19.798 3.375 1.00 36.91 273 TYR A O 1
ATOM 2250 N N . SER A 1 274 ? 12.521 -21.920 3.595 1.00 38.25 274 SER A N 1
ATOM 2251 C CA . SER A 1 274 ? 1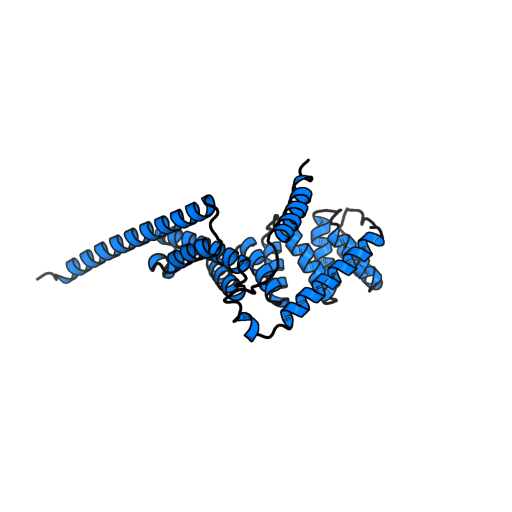3.380 -22.205 4.760 1.00 38.25 274 SER A CA 1
ATOM 2252 C C . SER A 1 274 ? 14.825 -22.597 4.414 1.00 38.25 274 SER A C 1
ATOM 2254 O O . SER A 1 274 ? 15.652 -22.686 5.314 1.00 38.25 274 SER A O 1
ATOM 2256 N N . GLY A 1 275 ? 15.140 -22.849 3.139 1.00 43.41 275 GLY A N 1
ATOM 2257 C CA . GLY A 1 275 ? 16.490 -23.214 2.681 1.00 43.41 275 GLY A CA 1
ATOM 2258 C C . GLY A 1 275 ? 17.380 -22.038 2.259 1.00 43.41 275 GLY A C 1
ATOM 2259 O O . GLY A 1 275 ? 18.517 -22.266 1.870 1.00 43.41 275 GLY A O 1
ATOM 2260 N N . LEU A 1 276 ? 16.874 -20.801 2.313 1.00 40.28 276 LEU A N 1
ATOM 2261 C CA . LEU A 1 276 ? 17.577 -19.585 1.867 1.00 40.28 276 LEU A CA 1
ATOM 2262 C C . LEU A 1 276 ? 17.903 -18.611 3.015 1.00 40.28 276 LEU A C 1
ATOM 2264 O O . LEU A 1 276 ? 18.220 -17.448 2.778 1.00 40.28 276 LEU A O 1
ATOM 2268 N N . ILE A 1 277 ? 17.861 -19.096 4.261 1.00 43.97 277 ILE A N 1
ATOM 2269 C CA . ILE A 1 277 ? 18.577 -18.486 5.390 1.00 43.97 277 ILE A CA 1
ATOM 2270 C C . ILE A 1 277 ? 19.654 -19.483 5.841 1.00 43.97 277 ILE A C 1
ATOM 2272 O O . ILE A 1 277 ? 19.522 -20.144 6.870 1.00 43.97 277 ILE A O 1
ATOM 2276 N N . ALA A 1 278 ? 20.680 -19.623 5.003 1.00 35.53 278 ALA A N 1
ATOM 2277 C CA . ALA A 1 278 ? 22.032 -20.078 5.320 1.00 35.53 278 ALA A CA 1
ATOM 2278 C C . ALA A 1 278 ? 22.967 -19.541 4.230 1.00 35.53 278 ALA A C 1
ATOM 2280 O O . ALA A 1 278 ? 22.621 -19.722 3.040 1.00 35.53 278 ALA A O 1
#

InterPro domains:
  IPR011990 Tetratricopeptide-like helical domain superfamily [G3DSA:1.25.40.10] (5-246)
  IPR011990 Tetratricopeptide-like helical domain superfamily [SSF48452] (81-195)
  IPR033053 Histone transcription regulator 3/CABIN1 [PTHR15502] (23-227)

Foldseek 3Di:
DPDPVVVVVVVVVVVVVVVLVVLVVVLVVLVVVLVVCVVVVHDLVVSLVSLVVSCPRPNLVPQDPPPDPVSVVSLVSNLVSLQSNLVSCVVVPVLVSSLVSLVVSCVSPNDLVSLLSNLVSCQLLLNLVSNLVSLVSSVVRVPVVCVLVSLLVQLLSCVVVVVVLVNLLSLLVQCLVPVPSPSSLLSVVVCCVVPVVCVVVNCVSCVVPPHDSDDDDPVVSVVVVVVSVVSVVSSVVSVPDPPVVSVPPPDDDPDDPDPPVVVVVVVVVVVVVVVPPD

Radius of gyration: 25.31 Å; chains: 1; bounding box: 59×66×77 Å

pLDDT: mean 79.11, std 19.24, range [28.2, 97.19]

Secondary structure (DSSP, 8-state):
---THHHHHHHHHHHHHHHHHHHHHHHHHHHHHHHHHHHTT--HHHHHHHHHHHHHSHHHHH----S-HHHHHHHHHHHHHHHHHHHHHHHTT-HHHHHHHHHHHHHHS--HHHHHHHHHHHHHTT-HHHHHHHHHHHHHTT-HHHHHHHHHHHHHHHHHTT-HHHHHHHHHHHHHH-TT-HHHHHHHHHHHHH-GGGHHHHHHHTTT--S--PPPPHHHHHHHHHHHHHHHHHHHHHHTS-GGGGG--SS-----S-HHHHHHHHHHHHHHHHTS--